Protein AF-A0A1D6KU73-F1 (afdb_monomer)

Nearest PDB structures (foldseek):
  8oon-assembly1_F-2  TM=8.918E-01  e=9.720E-17  Methanothermococcus thermolithotrophicus DSM 2095
  8oon-assembly1_D-2  TM=8.936E-01  e=5.415E-16  Methanothermococcus thermolithotrophicus DSM 2095
  8ooz-assembly1_F  TM=8.558E-01  e=1.161E-16  Methermicoccus shengliensis DSM 18856
  8oow-assembly1_H  TM=8.406E-01  e=8.635E-17  Methermicoccus shengliensis DSM 18856
  8v1y-assembly1_B  TM=9.037E-01  e=3.396E-15  Escherichia coli

pLDDT: mean 74.98, std 27.18, range [22.77, 98.44]

Secondary structure (DSSP, 8-state):
--PPP---------EE--------S-TT--PPPPPPPTT-------SSS-------------S-S-SSTTSPPP---EEE--EETTEESSEEETTEEEEEE-HHHHHHHHHHHHHHHHHHHHHS-STTHHHHS-TTTTS--BS-EEES-TTSSEEEE--TTS-TT---EEEE-S--TTS-HHHHHHHHHHHHHHHHHHTPPPPPP--S-GGGGTTTSPBP-SSHHHHHHHHHH-HHHHHHH-HHHHHHHHHHHHHHHHHHHH-TTHHHHHHTT-

InterPro domains:
  IPR008146 Glutamine synthetase, catalytic domain [PF00120] (66-265)
  IPR008146 Glutamine synthetase, catalytic domain [PS51987] (1-274)
  IPR008146 Glutamine synthetase, catalytic domain [SM01230] (4-192)
  IPR014746 Glutamine synthetase/guanido kinase, catalytic domain [SSF55931] (66-263)

Solvent-accessible surface area (backbone atoms only — not comparable to full-atom values): 15271 Å² total; per-residue (Å²): 142,82,87,81,89,76,84,83,76,85,75,54,74,41,40,25,33,72,91,89,87,88,88,81,95,62,97,86,72,82,67,81,86,76,83,76,65,94,79,77,78,76,75,76,80,63,99,63,62,48,48,51,62,75,53,82,87,80,64,69,40,73,35,35,26,49,79,45,99,90,52,86,43,36,50,22,54,45,76,49,27,37,22,39,88,93,36,66,47,16,32,33,48,101,90,43,60,62,95,8,17,13,71,62,28,38,11,22,50,19,12,33,62,73,39,42,44,30,40,27,48,35,15,32,53,42,65,60,36,27,77,26,38,33,73,96,58,62,20,21,27,40,71,52,35,10,67,70,20,63,45,27,18,31,20,39,38,63,53,93,92,53,60,92,70,36,24,58,33,35,32,38,32,58,20,31,45,84,22,52,67,68,58,26,49,50,45,47,52,44,26,16,51,48,6,53,75,69,61,36,75,57,77,85,67,44,73,65,65,58,70,85,40,52,93,78,43,51,69,40,53,70,38,46,66,52,8,39,53,39,36,73,68,33,63,63,57,29,65,68,74,30,50,72,59,49,54,50,50,47,52,51,45,54,50,49,54,55,47,42,72,75,33,68,71,54,55,55,60,54,42,79,70,73

Structure (mmCIF, N/CA/C/O backbone):
data_AF-A0A1D6KU73-F1
#
_entry.id   AF-A0A1D6KU73-F1
#
loop_
_atom_site.group_PDB
_atom_site.id
_atom_site.type_symbol
_atom_site.label_atom_id
_atom_site.label_alt_id
_atom_site.label_comp_id
_atom_site.label_asym_id
_atom_site.label_entity_id
_atom_site.label_seq_id
_atom_site.pdbx_PDB_ins_code
_atom_site.Cartn_x
_atom_site.Cartn_y
_atom_site.Cartn_z
_atom_site.occupancy
_atom_site.B_iso_or_equiv
_atom_site.auth_seq_id
_atom_site.auth_comp_id
_atom_site.auth_asym_id
_atom_site.auth_atom_id
_atom_site.pdbx_PDB_model_num
ATOM 1 N N . MET A 1 1 ? 2.471 -28.543 -55.053 1.00 37.03 1 MET A N 1
ATOM 2 C CA . MET A 1 1 ? 1.979 -27.177 -54.779 1.00 37.03 1 MET A CA 1
ATOM 3 C C . MET A 1 1 ? 0.652 -27.288 -54.052 1.00 37.03 1 MET A C 1
ATOM 5 O O . MET A 1 1 ? -0.292 -27.753 -54.667 1.00 37.03 1 MET A O 1
ATOM 9 N N . ALA A 1 2 ? 0.625 -26.952 -52.762 1.00 25.69 2 ALA A N 1
ATOM 10 C CA . ALA A 1 2 ? -0.540 -26.492 -51.995 1.00 25.69 2 ALA A CA 1
ATOM 11 C C . ALA A 1 2 ? -0.092 -26.372 -50.528 1.00 25.69 2 ALA A C 1
ATOM 13 O O . ALA A 1 2 ? -0.098 -27.348 -49.785 1.00 25.69 2 ALA A O 1
ATOM 14 N N . HIS A 1 3 ? 0.373 -25.184 -50.138 1.00 24.23 3 HIS A N 1
ATOM 15 C CA . HIS A 1 3 ? 0.489 -24.802 -48.733 1.00 24.23 3 HIS A CA 1
ATOM 16 C C . HIS A 1 3 ? -0.886 -24.292 -48.290 1.00 24.23 3 HIS A C 1
ATOM 18 O O . HIS A 1 3 ? -1.352 -23.285 -48.817 1.00 24.23 3 HIS A O 1
ATOM 24 N N . SER A 1 4 ? -1.531 -24.969 -47.339 1.00 25.11 4 SER A N 1
ATOM 25 C CA . SER A 1 4 ? -2.659 -24.404 -46.595 1.00 25.11 4 SER A CA 1
ATOM 26 C C . SER A 1 4 ? -2.133 -23.772 -45.310 1.00 25.11 4 SER A C 1
ATOM 28 O O . SER A 1 4 ? -1.565 -24.452 -44.453 1.00 25.11 4 SER A O 1
ATOM 30 N N . SER A 1 5 ? -2.312 -22.463 -45.200 1.00 27.27 5 SER A N 1
ATOM 31 C CA . SER A 1 5 ? -2.121 -21.670 -43.994 1.00 27.27 5 SER A CA 1
ATOM 32 C C . SER A 1 5 ? -3.106 -22.098 -42.902 1.00 27.27 5 SER A C 1
ATOM 34 O O . SER A 1 5 ? -4.300 -22.239 -43.153 1.00 27.27 5 SER A O 1
ATOM 36 N N . CYS A 1 6 ? -2.617 -22.260 -41.672 1.00 22.77 6 CYS A N 1
ATOM 37 C CA . CYS A 1 6 ? -3.464 -22.289 -40.485 1.00 22.77 6 CYS A CA 1
ATOM 38 C C . CYS A 1 6 ? -2.920 -21.273 -39.478 1.00 22.77 6 CYS A C 1
ATOM 40 O O . CYS A 1 6 ? -1.752 -21.302 -39.092 1.00 22.77 6 CYS A O 1
ATOM 42 N N . SER A 1 7 ? -3.782 -20.321 -39.143 1.00 23.36 7 SER A N 1
ATOM 43 C CA . SER A 1 7 ? -3.569 -19.182 -38.262 1.00 23.36 7 SER A CA 1
ATOM 44 C C . SER A 1 7 ? -3.197 -19.611 -36.842 1.00 23.36 7 SER A C 1
ATOM 46 O O . SER A 1 7 ? -3.983 -20.285 -36.177 1.00 23.36 7 SER A O 1
ATOM 48 N N . GLN A 1 8 ? -2.050 -19.152 -36.338 1.00 25.34 8 GLN A N 1
ATOM 49 C CA . GLN A 1 8 ? -1.760 -19.194 -34.907 1.00 25.34 8 GLN A CA 1
ATOM 50 C C . GLN A 1 8 ? -2.598 -18.126 -34.199 1.00 25.34 8 GLN A C 1
ATOM 52 O O . GLN A 1 8 ? -2.365 -16.924 -34.321 1.00 25.34 8 GLN A O 1
ATOM 57 N N . THR A 1 9 ? -3.617 -18.572 -33.474 1.00 23.44 9 THR A N 1
ATOM 58 C CA . THR A 1 9 ? -4.392 -17.726 -32.572 1.00 23.44 9 THR A CA 1
ATOM 59 C C . THR A 1 9 ? -3.543 -17.380 -31.355 1.00 23.44 9 THR A C 1
ATOM 61 O O . THR A 1 9 ? -3.246 -18.244 -30.536 1.00 23.44 9 THR A O 1
ATOM 64 N N . ASN A 1 10 ? -3.197 -16.102 -31.230 1.00 26.50 10 ASN A N 1
ATOM 65 C CA . ASN A 1 10 ? -2.493 -15.516 -30.095 1.00 26.50 10 ASN A CA 1
ATOM 66 C C . ASN A 1 10 ? -3.279 -15.780 -28.788 1.00 26.50 10 ASN A C 1
ATOM 68 O O . ASN A 1 10 ? -4.397 -15.274 -28.615 1.00 26.50 10 ASN A O 1
ATOM 72 N N . THR A 1 11 ? -2.765 -16.630 -27.900 1.00 25.66 11 THR A N 1
ATOM 73 C CA . THR A 1 11 ? -3.294 -16.851 -26.544 1.00 25.66 11 THR A CA 1
ATOM 74 C C . THR A 1 11 ? -2.505 -15.965 -25.591 1.00 25.66 11 THR A C 1
ATOM 76 O O . THR A 1 11 ? -1.304 -16.158 -25.439 1.00 25.66 11 THR A O 1
ATOM 79 N N . GLY A 1 12 ? -3.163 -14.955 -25.020 1.00 26.44 12 GLY A N 1
ATOM 80 C CA . GLY A 1 12 ? -2.515 -13.982 -24.147 1.00 26.44 12 GLY A CA 1
ATOM 81 C C . GLY A 1 12 ? -1.988 -14.606 -22.850 1.00 26.44 12 GLY A C 1
ATOM 82 O O . GLY A 1 12 ? -2.475 -15.638 -22.379 1.00 26.44 12 GLY A O 1
ATOM 83 N N . SER A 1 13 ? -0.913 -13.996 -22.360 1.00 33.09 13 SER A N 1
ATOM 84 C CA . SER A 1 13 ? 0.083 -14.577 -21.461 1.00 33.09 13 SER A CA 1
ATOM 85 C C . SER A 1 13 ? -0.011 -13.985 -20.052 1.00 33.09 13 SER A C 1
ATOM 87 O O . SER A 1 13 ? -0.284 -12.803 -19.882 1.00 33.09 13 SER A O 1
ATOM 89 N N . MET A 1 14 ? 0.163 -14.846 -19.051 1.00 26.11 14 MET A N 1
ATOM 90 C CA . MET A 1 14 ? -0.151 -14.625 -17.639 1.00 26.11 14 MET A CA 1
ATOM 91 C C . MET A 1 14 ? 1.064 -14.141 -16.841 1.00 26.11 14 MET A C 1
ATOM 93 O O . MET A 1 14 ? 2.110 -14.788 -16.919 1.00 26.11 14 MET A O 1
ATOM 97 N N . ALA A 1 15 ? 0.925 -13.108 -15.996 1.00 27.45 15 ALA A N 1
ATOM 98 C CA . ALA A 1 15 ? 1.972 -12.755 -15.024 1.00 27.45 15 ALA A CA 1
ATOM 99 C C . ALA A 1 15 ? 1.749 -13.372 -13.615 1.00 27.45 15 ALA A C 1
ATOM 101 O O . ALA A 1 15 ? 0.694 -13.923 -13.307 1.00 27.45 15 ALA A O 1
ATOM 102 N N . MET A 1 16 ? 2.786 -13.324 -12.783 1.00 31.52 16 MET A N 1
ATOM 103 C CA . MET A 1 16 ? 3.079 -14.058 -11.542 1.00 31.52 16 MET A CA 1
ATOM 104 C C . MET A 1 16 ? 3.901 -13.146 -10.589 1.00 31.52 16 MET A C 1
ATOM 106 O O . MET A 1 16 ? 4.217 -12.028 -10.966 1.00 31.52 16 MET A O 1
ATOM 110 N N . VAL A 1 17 ? 4.272 -13.557 -9.365 1.00 31.42 17 VAL A N 1
ATOM 111 C CA . VAL A 1 17 ? 5.065 -12.759 -8.373 1.00 31.42 17 VAL A CA 1
ATOM 112 C C . VAL A 1 17 ? 6.190 -13.639 -7.762 1.00 31.42 17 VAL A C 1
ATOM 114 O O . VAL A 1 17 ? 5.911 -14.810 -7.514 1.00 31.42 17 VAL A O 1
ATOM 117 N N . LYS A 1 18 ? 7.440 -13.144 -7.534 1.00 31.03 18 LYS A N 1
ATOM 118 C CA . LYS A 1 18 ? 8.593 -13.867 -6.873 1.00 31.03 18 LYS A CA 1
ATOM 119 C C . LYS A 1 18 ? 9.632 -12.947 -6.117 1.00 31.03 18 LYS A C 1
ATOM 121 O O . LYS A 1 18 ? 9.576 -11.729 -6.211 1.00 31.03 18 LYS A O 1
ATOM 126 N N . HIS A 1 19 ? 10.585 -13.516 -5.344 1.00 37.81 19 HIS A N 1
ATOM 127 C CA . HIS A 1 19 ? 11.378 -12.933 -4.202 1.00 37.81 19 HIS A CA 1
ATOM 128 C C . HIS A 1 19 ? 12.741 -12.214 -4.435 1.00 37.81 19 HIS A C 1
ATOM 130 O O . HIS A 1 19 ? 13.416 -12.507 -5.418 1.00 37.81 19 HIS A O 1
ATOM 136 N N . THR A 1 20 ? 13.226 -11.421 -3.434 1.00 26.44 20 THR A N 1
ATOM 137 C CA . THR A 1 20 ? 14.667 -11.207 -3.042 1.00 26.44 20 THR A CA 1
ATOM 138 C C . THR A 1 20 ? 14.850 -10.713 -1.562 1.00 26.44 20 THR A C 1
ATOM 140 O O . THR A 1 20 ? 13.911 -10.157 -1.006 1.00 26.44 20 THR A O 1
ATOM 143 N N . TRP A 1 21 ? 16.018 -10.948 -0.919 1.00 26.62 21 TRP A N 1
ATOM 144 C CA . TRP A 1 21 ? 16.342 -10.894 0.546 1.00 26.62 21 TRP A CA 1
ATOM 145 C C . TRP A 1 21 ? 16.801 -9.538 1.163 1.00 26.62 21 TRP A C 1
ATOM 147 O O . TRP A 1 21 ? 17.407 -8.741 0.450 1.00 26.62 21 TRP A O 1
ATOM 157 N N . LEU A 1 22 ? 16.686 -9.358 2.508 1.00 23.12 22 LEU A N 1
ATOM 158 C CA . LEU A 1 22 ? 17.550 -8.470 3.338 1.00 23.12 22 LEU A CA 1
ATOM 159 C C . LEU A 1 22 ? 17.605 -8.824 4.859 1.00 23.12 22 LEU A C 1
ATOM 161 O O . LEU A 1 22 ? 16.688 -9.435 5.397 1.00 23.12 22 LEU A O 1
ATOM 165 N N . HIS A 1 23 ? 18.713 -8.456 5.525 1.00 23.16 23 HIS A N 1
ATOM 166 C CA . HIS A 1 23 ? 19.116 -8.746 6.923 1.00 23.16 23 HIS A CA 1
ATOM 167 C C . HIS A 1 23 ? 18.537 -7.725 7.940 1.00 23.16 23 HIS A C 1
ATOM 169 O O . HIS A 1 23 ? 18.545 -6.529 7.650 1.00 23.16 23 HIS A O 1
ATOM 175 N N . LEU A 1 24 ? 18.102 -8.168 9.134 1.00 25.98 24 LEU A N 1
ATOM 176 C CA . LEU A 1 24 ? 17.594 -7.314 10.233 1.00 25.98 24 LEU A CA 1
ATOM 177 C C . LEU A 1 24 ? 18.684 -7.010 11.290 1.00 25.98 24 LEU A C 1
ATOM 179 O O . LEU A 1 24 ? 19.456 -7.913 11.622 1.00 25.98 24 LEU A O 1
ATOM 183 N N . PRO A 1 25 ? 18.744 -5.793 11.872 1.00 26.25 25 PRO A N 1
ATOM 184 C CA . PRO A 1 25 ? 19.703 -5.433 12.913 1.00 26.25 25 PRO A CA 1
ATOM 185 C C . PRO A 1 25 ? 19.075 -5.542 14.315 1.00 26.25 25 PRO A C 1
ATOM 187 O O . PRO A 1 25 ? 18.690 -4.540 14.898 1.00 26.25 25 PRO A O 1
ATOM 190 N N . SER A 1 26 ? 18.953 -6.749 14.872 1.00 28.08 26 SER A N 1
ATOM 191 C CA . SER A 1 26 ? 18.705 -6.953 16.313 1.00 28.08 26 SER A CA 1
ATOM 192 C C . SER A 1 26 ? 18.833 -8.436 16.670 1.00 28.08 26 SER A C 1
ATOM 194 O O . SER A 1 26 ? 18.207 -9.292 16.051 1.00 28.08 26 SER A O 1
ATOM 196 N N . LEU A 1 27 ? 19.656 -8.755 17.673 1.00 27.27 27 LEU A N 1
ATOM 197 C CA . LEU A 1 27 ? 19.912 -10.126 18.141 1.00 27.27 27 LEU A CA 1
ATOM 198 C C . LEU A 1 27 ? 18.814 -10.679 19.077 1.00 27.27 27 LEU A C 1
ATOM 200 O O . LEU A 1 27 ? 18.915 -11.836 19.484 1.00 27.27 27 LEU A O 1
ATOM 204 N N . ALA A 1 28 ? 17.771 -9.900 19.400 1.00 30.48 28 ALA A N 1
ATOM 205 C CA . ALA A 1 28 ? 16.745 -10.278 20.383 1.00 30.48 28 ALA A CA 1
ATOM 206 C C . ALA A 1 28 ? 15.406 -10.765 19.787 1.00 30.48 28 ALA A C 1
ATOM 208 O O . ALA A 1 28 ? 14.586 -11.309 20.519 1.00 30.48 28 ALA A O 1
ATOM 209 N N . GLN A 1 29 ? 15.185 -10.632 18.477 1.00 35.97 29 GLN A N 1
ATOM 210 C CA . GLN A 1 29 ? 13.908 -10.953 17.825 1.00 35.97 29 GLN A CA 1
ATOM 211 C C . GLN A 1 29 ? 14.105 -12.063 16.787 1.00 35.97 29 GLN A C 1
ATOM 213 O O . GLN A 1 29 ? 14.563 -11.825 15.670 1.00 35.97 29 GLN A O 1
ATOM 218 N N . ARG A 1 30 ? 13.782 -13.309 17.149 1.00 29.50 30 ARG A N 1
ATOM 219 C CA . ARG A 1 30 ? 13.665 -14.412 16.181 1.00 29.50 30 ARG A CA 1
ATOM 220 C C . ARG A 1 30 ? 12.185 -14.755 15.996 1.00 29.50 30 ARG A C 1
ATOM 222 O O . ARG A 1 30 ? 11.616 -15.343 16.913 1.00 29.50 30 ARG A O 1
ATOM 229 N N . PRO A 1 31 ? 11.559 -14.444 14.848 1.00 34.81 31 PRO A N 1
ATOM 230 C CA . PRO A 1 31 ? 10.189 -14.860 14.588 1.00 34.81 31 PRO A CA 1
ATOM 231 C C . PRO A 1 31 ? 10.122 -16.343 14.200 1.00 34.81 31 PRO A C 1
ATOM 233 O O . PRO A 1 31 ? 11.037 -16.901 13.585 1.00 34.81 31 PRO A O 1
ATOM 236 N N . ASN A 1 32 ? 8.998 -16.979 14.530 1.00 25.77 32 ASN A N 1
ATOM 237 C CA . ASN A 1 32 ? 8.620 -18.275 13.979 1.00 25.77 32 ASN A CA 1
ATOM 238 C C . ASN A 1 32 ? 8.253 -18.097 12.495 1.00 25.77 32 ASN A C 1
ATOM 240 O O . ASN A 1 32 ? 7.320 -17.368 12.164 1.00 25.77 32 ASN A O 1
ATOM 244 N N . LEU A 1 33 ? 8.979 -18.764 11.594 1.00 29.86 33 LEU A N 1
ATOM 245 C CA . LEU A 1 33 ? 8.647 -18.798 10.168 1.00 29.86 33 LEU A CA 1
ATOM 246 C C . LEU A 1 33 ? 7.378 -19.632 9.943 1.00 29.86 33 LEU A C 1
ATOM 248 O O . LEU A 1 33 ? 7.384 -20.841 10.176 1.00 29.86 33 LEU A O 1
ATOM 252 N N . VAL A 1 34 ? 6.310 -19.011 9.439 1.00 29.44 34 VAL A N 1
ATOM 253 C CA . VAL A 1 34 ? 5.106 -19.722 8.984 1.00 29.44 34 VAL A CA 1
ATOM 254 C C . VAL A 1 34 ? 5.111 -19.800 7.459 1.00 29.44 34 VAL A C 1
ATOM 256 O O . VAL A 1 34 ? 5.066 -18.788 6.763 1.00 29.44 34 VAL A O 1
ATOM 259 N N . TRP A 1 35 ? 5.151 -21.026 6.939 1.00 24.86 35 TRP A N 1
ATOM 260 C CA . TRP A 1 35 ? 5.085 -21.324 5.510 1.00 24.86 35 TRP A CA 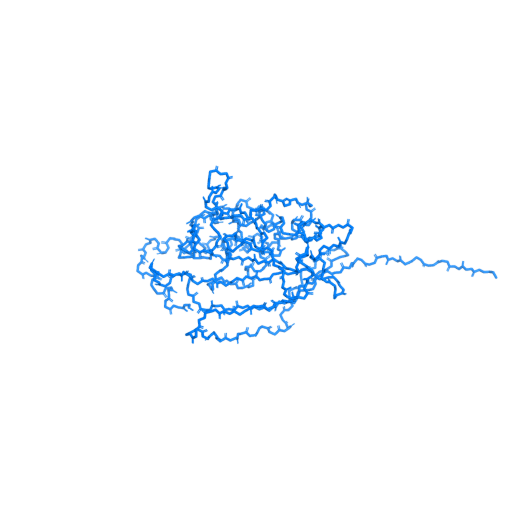1
ATOM 261 C C . TRP A 1 35 ? 3.633 -21.583 5.102 1.00 24.86 35 TRP A C 1
ATOM 263 O O . TRP A 1 35 ? 3.014 -22.526 5.594 1.00 24.86 35 TRP A O 1
ATOM 273 N N . LEU A 1 36 ? 3.091 -20.800 4.168 1.00 28.30 36 LEU A N 1
ATOM 274 C CA . LEU A 1 36 ? 1.859 -21.176 3.474 1.00 28.30 36 LEU A CA 1
ATOM 275 C C . LEU A 1 36 ? 2.232 -21.986 2.228 1.00 28.30 36 LEU A C 1
ATOM 277 O O . LEU A 1 36 ? 2.957 -21.521 1.353 1.00 28.30 36 LEU A O 1
ATOM 281 N N . SER A 1 37 ? 1.773 -23.236 2.197 1.00 23.92 37 SER A N 1
ATOM 282 C CA . SER A 1 37 ? 2.035 -24.199 1.126 1.00 23.92 37 SER A CA 1
ATOM 283 C C . SER A 1 37 ? 1.563 -23.689 -0.255 1.00 23.92 37 SER A C 1
ATOM 285 O O . SER A 1 37 ? 0.528 -23.018 -0.331 1.00 23.92 37 SER A O 1
ATOM 287 N N . PRO A 1 38 ? 2.220 -24.105 -1.363 1.00 30.05 38 PRO A N 1
ATOM 288 C CA . PRO A 1 38 ? 1.789 -23.887 -2.757 1.00 30.05 38 PRO A CA 1
ATOM 289 C C . PRO A 1 38 ? 0.349 -24.323 -3.100 1.00 30.05 38 PRO A C 1
ATOM 291 O O . PRO A 1 38 ? -0.118 -24.123 -4.220 1.00 30.05 38 PRO A O 1
ATOM 294 N N . SER A 1 39 ? -0.360 -24.971 -2.177 1.00 24.25 39 SER A N 1
ATOM 295 C CA . SER A 1 39 ? -1.705 -25.511 -2.382 1.00 24.25 39 SER A CA 1
ATOM 296 C C . SER A 1 39 ? -2.839 -24.482 -2.288 1.00 24.25 39 SER A C 1
ATOM 298 O O . SER A 1 39 ? -3.955 -24.797 -2.700 1.00 24.25 39 SER A O 1
ATOM 300 N N . SER A 1 40 ? -2.597 -23.264 -1.796 1.00 27.61 40 SER A N 1
ATOM 301 C CA . SER A 1 40 ? -3.637 -22.229 -1.660 1.00 27.61 40 SER A CA 1
ATOM 302 C C . SER A 1 40 ? -3.822 -21.446 -2.966 1.00 27.61 40 SER A C 1
ATOM 304 O O . SER A 1 40 ? -3.353 -20.321 -3.113 1.00 27.61 40 SER A O 1
ATOM 306 N N . ARG A 1 41 ? -4.486 -22.062 -3.951 1.00 27.80 41 ARG A N 1
ATOM 307 C CA . ARG A 1 41 ? -4.795 -21.436 -5.248 1.00 27.80 41 ARG A CA 1
ATOM 308 C C . ARG A 1 41 ? -5.921 -20.410 -5.088 1.00 27.80 41 ARG A C 1
ATOM 310 O O . ARG A 1 41 ? -7.066 -20.794 -4.878 1.00 27.80 41 ARG A O 1
ATOM 317 N N . ALA A 1 42 ? -5.626 -19.127 -5.271 1.00 29.61 42 ALA A N 1
ATOM 318 C CA . ALA A 1 42 ? -6.637 -18.125 -5.601 1.00 29.61 42 ALA A CA 1
ATOM 319 C C . ALA A 1 42 ? -6.551 -17.839 -7.106 1.00 29.61 42 ALA A C 1
ATOM 321 O O . ALA A 1 42 ? -5.626 -17.175 -7.567 1.00 29.61 42 ALA A O 1
ATOM 322 N N . ALA A 1 43 ? -7.487 -18.385 -7.883 1.00 25.52 43 ALA A N 1
ATOM 323 C CA . ALA A 1 43 ? -7.635 -18.077 -9.301 1.00 25.52 43 ALA A CA 1
ATOM 324 C C . ALA A 1 43 ? -8.819 -17.116 -9.468 1.00 25.52 43 ALA A C 1
ATOM 326 O O . ALA A 1 43 ? -9.972 -17.535 -9.400 1.00 25.52 43 ALA A O 1
ATOM 327 N N . LEU A 1 44 ? -8.547 -15.828 -9.684 1.00 26.50 44 LEU A N 1
ATOM 328 C CA . LEU A 1 44 ? -9.544 -14.903 -10.225 1.00 26.50 44 LEU A CA 1
ATOM 329 C C . LEU A 1 44 ? -9.510 -15.048 -11.750 1.00 26.50 44 LEU A C 1
ATOM 331 O O . LEU A 1 44 ? -8.635 -14.510 -12.423 1.00 26.50 44 LEU A O 1
ATOM 335 N 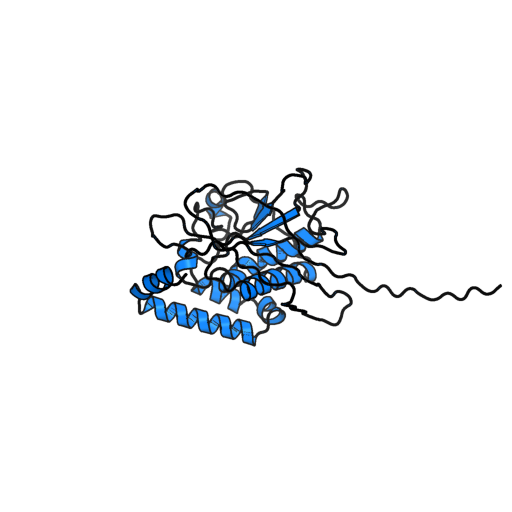N . VAL A 1 45 ? -10.426 -15.853 -12.288 1.00 23.98 45 VAL A N 1
ATOM 336 C CA . VAL A 1 45 ? -10.579 -16.066 -13.733 1.00 23.98 45 VAL A CA 1
ATOM 337 C C . VAL A 1 45 ? -11.579 -15.039 -14.269 1.00 23.98 45 VAL A C 1
ATOM 339 O O . VAL A 1 45 ? -12.747 -15.067 -13.892 1.00 23.98 45 VAL A O 1
ATOM 342 N N . GLN A 1 46 ? -11.144 -14.152 -15.169 1.00 27.41 46 GLN A N 1
ATOM 343 C CA . GLN A 1 46 ? -12.038 -13.364 -16.028 1.00 27.41 46 GLN A CA 1
ATOM 344 C C . GLN A 1 46 ? -11.779 -13.655 -17.522 1.00 27.41 46 GLN A C 1
ATOM 346 O O . GLN A 1 46 ? -10.686 -14.102 -17.875 1.00 27.41 46 GLN A O 1
ATOM 351 N N . PRO A 1 47 ? -12.772 -13.441 -18.415 1.00 25.83 47 PRO A N 1
ATOM 352 C CA . PRO A 1 47 ? -12.863 -14.113 -19.720 1.00 25.83 47 PRO A CA 1
ATOM 353 C C . PRO A 1 47 ? -11.973 -13.560 -20.847 1.00 25.83 47 PRO A C 1
ATOM 355 O O . PRO A 1 47 ? -12.193 -13.882 -22.013 1.00 25.83 47 PRO A O 1
ATOM 358 N N . THR A 1 48 ? -10.963 -12.742 -20.558 1.00 30.23 48 THR A N 1
ATOM 359 C CA . THR A 1 48 ? -10.088 -12.146 -21.579 1.00 30.23 48 THR A CA 1
ATOM 360 C C . THR A 1 48 ? -8.649 -12.585 -21.357 1.00 30.23 48 THR A C 1
ATOM 362 O O . THR A 1 48 ? -7.978 -12.013 -20.513 1.00 30.23 48 THR A O 1
ATOM 365 N N . LYS A 1 49 ? -8.219 -13.625 -22.091 1.00 27.41 49 LYS A N 1
ATOM 366 C CA . LYS A 1 49 ? -6.842 -14.077 -22.422 1.00 27.41 49 LYS A CA 1
ATOM 367 C C . LYS A 1 49 ? -5.651 -13.559 -21.577 1.00 27.41 49 LYS A C 1
ATOM 369 O O . LYS A 1 49 ? -4.604 -13.266 -22.131 1.00 27.41 49 LYS A O 1
ATOM 374 N N . GLN A 1 50 ? -5.777 -13.478 -20.262 1.00 29.77 50 GLN A N 1
ATOM 375 C CA . GLN A 1 50 ? -4.698 -13.130 -19.345 1.00 29.77 50 GLN A CA 1
ATOM 376 C C . GLN A 1 50 ? -5.158 -13.473 -17.934 1.00 29.77 50 GLN A C 1
ATOM 378 O O . GLN A 1 50 ? -5.653 -12.642 -17.179 1.00 29.77 50 GLN A O 1
ATOM 383 N N . ALA A 1 51 ? -5.076 -14.757 -17.597 1.00 28.38 51 ALA A N 1
ATOM 384 C CA . ALA A 1 51 ? -5.102 -15.131 -16.193 1.00 28.38 51 ALA A CA 1
ATOM 385 C C . ALA A 1 51 ? -3.772 -14.675 -15.555 1.00 28.38 51 ALA A C 1
ATOM 387 O O . ALA A 1 51 ? -2.817 -14.380 -16.252 1.00 28.38 51 ALA A O 1
ATOM 388 N N . PHE A 1 52 ? -3.670 -14.581 -14.239 1.00 34.44 52 PHE A N 1
ATOM 389 C CA . PHE A 1 52 ? -2.391 -14.363 -13.559 1.00 34.44 52 PHE A CA 1
ATOM 390 C C . PHE A 1 52 ? -2.303 -15.431 -12.460 1.00 34.44 52 PHE A C 1
ATOM 392 O O . PHE A 1 52 ? -3.279 -15.630 -11.736 1.00 34.44 52 PHE A O 1
ATOM 399 N N . ILE A 1 53 ? -1.212 -16.203 -12.397 1.00 30.23 53 ILE A N 1
ATOM 400 C CA . ILE A 1 53 ? -1.001 -17.243 -11.367 1.00 30.23 53 ILE A CA 1
ATOM 401 C C . ILE A 1 53 ? 0.042 -16.719 -10.389 1.00 30.23 53 ILE A C 1
ATOM 403 O O . ILE A 1 53 ? 1.185 -16.483 -10.751 1.00 30.23 53 ILE A O 1
ATOM 407 N N . TRP A 1 54 ? -0.344 -16.541 -9.132 1.00 37.84 54 TRP A N 1
ATOM 408 C CA . TRP A 1 54 ? 0.489 -15.881 -8.131 1.00 37.84 54 TRP A CA 1
ATOM 409 C C . TRP A 1 54 ? 1.170 -16.897 -7.209 1.00 37.84 54 TRP A C 1
ATOM 411 O O . TRP A 1 54 ? 0.523 -17.822 -6.722 1.00 37.84 54 TRP A O 1
ATOM 421 N N . TYR A 1 55 ? 2.460 -16.694 -6.932 1.00 31.45 55 TYR A N 1
ATOM 422 C CA . TYR A 1 55 ? 3.186 -17.353 -5.846 1.00 31.45 55 TYR A CA 1
ATOM 423 C C . TYR A 1 55 ? 3.673 -16.266 -4.876 1.00 31.45 55 TYR A C 1
ATOM 425 O O . TYR A 1 55 ? 4.132 -15.212 -5.302 1.00 31.45 55 TYR A O 1
ATOM 433 N N . LEU A 1 56 ? 3.503 -16.486 -3.572 1.00 35.00 56 LEU A N 1
ATOM 434 C CA . LEU A 1 56 ? 3.730 -15.494 -2.514 1.00 35.00 56 LEU A CA 1
ATOM 435 C C . LEU A 1 56 ? 4.499 -16.161 -1.364 1.00 35.00 56 LEU A C 1
ATOM 437 O O . LEU A 1 56 ? 4.109 -17.246 -0.934 1.00 35.00 56 LEU A O 1
ATOM 441 N N . ILE A 1 57 ? 5.549 -15.521 -0.839 1.00 34.00 57 ILE A N 1
ATOM 442 C CA . ILE A 1 57 ? 6.166 -15.883 0.455 1.00 34.00 57 ILE A CA 1
ATOM 443 C C . ILE A 1 57 ? 6.199 -14.633 1.339 1.00 34.00 57 ILE A C 1
ATOM 445 O O . ILE A 1 57 ? 6.503 -13.533 0.876 1.00 34.00 57 ILE A O 1
ATOM 449 N N . PHE A 1 58 ? 5.842 -14.834 2.604 1.00 32.72 58 PHE A N 1
ATOM 450 C CA . PHE A 1 58 ? 5.631 -13.818 3.628 1.00 32.72 58 PHE A CA 1
ATOM 451 C C . PHE A 1 58 ? 6.873 -13.651 4.506 1.00 32.72 58 PHE A C 1
ATOM 453 O O . PHE A 1 58 ? 7.537 -14.637 4.824 1.00 32.72 58 PHE A O 1
ATOM 460 N N . PHE A 1 59 ? 7.123 -12.429 4.972 1.00 29.55 59 PHE A N 1
ATOM 461 C CA . PHE A 1 59 ? 7.903 -12.195 6.185 1.00 29.55 59 PHE A CA 1
ATOM 462 C C . PHE A 1 59 ? 6.938 -11.722 7.266 1.00 29.55 59 PHE A C 1
ATOM 464 O O . PHE A 1 59 ? 6.330 -10.668 7.131 1.00 29.55 59 PHE A O 1
ATOM 471 N N . PHE A 1 60 ? 6.766 -12.534 8.306 1.00 30.25 60 PHE A N 1
ATOM 472 C CA . PHE A 1 60 ? 6.036 -12.148 9.506 1.00 30.25 60 PHE A CA 1
ATOM 473 C C . PHE A 1 60 ? 7.026 -11.562 10.509 1.00 30.25 60 PHE A C 1
ATOM 475 O O . PHE A 1 60 ? 7.924 -12.269 10.969 1.00 30.25 60 PHE A O 1
ATOM 482 N N . CYS A 1 61 ? 6.831 -10.298 10.874 1.00 29.30 61 CYS A N 1
ATOM 483 C CA . CYS A 1 61 ? 7.179 -9.842 12.211 1.00 29.30 61 CYS A CA 1
ATOM 484 C C . CYS A 1 61 ? 5.880 -9.917 13.021 1.00 29.30 61 CYS A C 1
ATOM 486 O O . CYS A 1 61 ? 4.961 -9.131 12.790 1.00 29.30 61 CYS A O 1
ATOM 488 N N . LEU A 1 62 ? 5.753 -10.952 13.854 1.00 31.55 62 LEU A N 1
ATOM 489 C CA . LEU A 1 62 ? 4.681 -11.052 14.844 1.00 31.55 62 LEU A CA 1
ATOM 490 C C . LEU A 1 62 ? 5.087 -10.144 15.992 1.00 31.55 62 LEU A C 1
ATOM 492 O O . LEU A 1 62 ? 5.809 -10.578 16.876 1.00 31.55 62 LEU A O 1
ATOM 496 N N . ASP A 1 63 ? 4.725 -8.878 15.877 1.00 41.59 63 ASP A N 1
ATOM 497 C CA . ASP A 1 63 ? 4.678 -7.956 16.996 1.00 41.59 63 ASP A CA 1
ATOM 498 C C . ASP A 1 63 ? 3.591 -6.934 16.663 1.00 41.59 63 ASP A C 1
ATOM 500 O O . ASP A 1 63 ? 3.355 -6.583 15.497 1.00 41.59 63 ASP A O 1
ATOM 504 N N . THR A 1 64 ? 2.898 -6.477 17.694 1.00 45.50 64 THR A N 1
ATOM 505 C CA . THR A 1 64 ? 1.833 -5.483 17.564 1.00 45.50 64 THR A CA 1
ATOM 506 C C . THR A 1 64 ? 2.349 -4.195 16.941 1.00 45.50 64 THR A C 1
ATOM 508 O O . THR A 1 64 ? 3.527 -3.845 17.038 1.00 45.50 64 THR A O 1
ATOM 511 N N . SER A 1 65 ? 1.450 -3.451 16.296 1.00 51.16 65 SER A N 1
ATOM 512 C CA . SER A 1 65 ? 1.820 -2.227 15.587 1.00 51.16 65 SER A CA 1
ATOM 513 C C . SER A 1 65 ? 2.545 -1.215 16.467 1.00 51.16 65 SER A C 1
ATOM 515 O O . SER A 1 65 ? 3.325 -0.445 15.917 1.00 51.16 65 SER A O 1
ATOM 517 N N . ARG A 1 66 ? 2.297 -1.222 17.786 1.00 52.00 66 ARG A N 1
ATOM 518 C CA . ARG A 1 66 ? 3.027 -0.463 18.807 1.00 52.00 66 ARG A CA 1
ATOM 519 C C . ARG A 1 66 ? 2.692 -0.999 20.219 1.00 52.00 66 ARG A C 1
ATOM 521 O O . ARG A 1 66 ? 1.602 -0.697 20.707 1.00 52.00 66 ARG A O 1
ATOM 528 N N . PRO A 1 67 ? 3.559 -1.813 20.854 1.00 48.50 67 PRO A N 1
ATOM 529 C CA . PRO A 1 67 ? 3.303 -2.363 22.190 1.00 48.50 67 PRO A CA 1
ATOM 530 C C . PRO A 1 67 ? 3.543 -1.343 23.316 1.00 48.50 67 PRO A C 1
ATOM 532 O O . PRO A 1 67 ? 2.769 -1.305 24.268 1.00 48.50 67 PRO A O 1
ATOM 535 N N . ASP A 1 68 ? 4.543 -0.468 23.160 1.00 53.31 68 ASP A N 1
ATOM 536 C CA . ASP A 1 68 ? 4.830 0.647 24.067 1.00 53.31 68 ASP A CA 1
ATOM 537 C C . ASP A 1 68 ? 4.716 1.987 23.328 1.00 53.31 68 ASP A C 1
ATOM 539 O O . ASP A 1 68 ? 5.232 2.159 22.220 1.00 53.31 68 ASP A O 1
ATOM 543 N N . LEU A 1 69 ? 4.065 2.978 23.948 1.00 52.09 69 LEU A N 1
ATOM 544 C CA . LEU A 1 69 ? 3.930 4.323 23.369 1.00 52.09 69 LEU A CA 1
ATOM 545 C C . LEU A 1 69 ? 5.292 5.005 23.141 1.00 52.09 69 LEU A C 1
ATOM 547 O O . LEU A 1 69 ? 5.376 5.882 22.285 1.00 52.09 69 LEU A O 1
ATOM 551 N N . ASP A 1 70 ? 6.350 4.560 23.820 1.00 45.25 70 ASP A N 1
ATOM 552 C CA . ASP A 1 70 ? 7.710 5.101 23.711 1.00 45.25 70 ASP A CA 1
ATOM 553 C C . ASP A 1 70 ? 8.649 4.281 22.799 1.00 45.25 70 ASP A C 1
ATOM 555 O O . ASP A 1 70 ? 9.790 4.693 22.594 1.00 45.25 70 ASP A O 1
ATOM 559 N N . ASP A 1 71 ? 8.191 3.162 22.219 1.00 55.53 71 ASP A N 1
ATOM 560 C CA . ASP A 1 71 ? 9.007 2.310 21.336 1.00 55.53 71 ASP A CA 1
ATOM 561 C C . ASP A 1 71 ? 8.608 2.435 19.853 1.00 55.53 71 ASP A C 1
ATOM 563 O O . ASP A 1 71 ? 7.510 2.881 19.491 1.00 55.53 71 ASP A O 1
ATOM 567 N N . PHE A 1 72 ? 9.527 2.043 18.971 1.00 55.50 72 PHE A N 1
ATOM 568 C CA . PHE A 1 72 ? 9.287 1.926 17.542 1.00 55.50 72 PHE A CA 1
ATOM 569 C C . PHE A 1 72 ? 8.300 0.783 17.282 1.00 55.50 72 PHE A C 1
ATOM 571 O O . PHE A 1 72 ? 8.524 -0.368 17.644 1.00 55.50 72 PHE A O 1
ATOM 578 N N . GLY A 1 73 ? 7.184 1.108 16.635 1.00 60.47 73 GLY A N 1
ATOM 579 C CA . GLY A 1 73 ? 6.146 0.137 16.315 1.00 60.47 73 GLY A CA 1
ATOM 580 C C . GLY A 1 73 ? 6.592 -0.964 15.343 1.00 60.47 73 GLY A C 1
ATOM 581 O O . GLY A 1 73 ? 7.421 -0.718 14.465 1.00 60.47 73 GLY A O 1
ATOM 582 N N . SER A 1 74 ? 6.004 -2.162 15.434 1.00 69.00 74 SER A N 1
ATOM 583 C CA . SER A 1 74 ? 6.316 -3.264 14.513 1.00 69.00 74 SER A CA 1
ATOM 584 C C . SER A 1 74 ? 5.533 -3.175 13.200 1.00 69.00 74 SER A C 1
ATOM 586 O O . SER A 1 74 ? 4.333 -2.880 13.162 1.00 69.00 74 SER A O 1
ATOM 588 N N . GLY A 1 75 ? 6.226 -3.431 12.091 1.00 73.12 75 GLY A N 1
ATOM 589 C CA . GLY A 1 75 ? 5.668 -3.486 10.744 1.00 73.12 75 GLY A CA 1
ATOM 590 C C . GLY A 1 75 ? 5.939 -4.835 10.082 1.00 73.12 75 GLY A C 1
ATOM 591 O O . GLY A 1 75 ? 6.934 -5.498 10.362 1.00 73.12 75 GLY A O 1
ATOM 592 N N . SER A 1 76 ? 5.066 -5.220 9.157 1.00 84.00 76 SER A N 1
ATOM 593 C CA . SER A 1 76 ? 5.199 -6.427 8.341 1.00 84.00 76 SER A CA 1
ATOM 594 C C . SER A 1 76 ? 5.317 -6.012 6.878 1.00 84.00 76 SER A C 1
ATOM 596 O O . SER A 1 76 ? 4.350 -6.059 6.119 1.00 84.00 76 SER A O 1
ATOM 598 N N . HIS A 1 77 ? 6.485 -5.485 6.499 1.00 88.31 77 HIS A N 1
ATOM 599 C CA . HIS A 1 77 ? 6.684 -4.940 5.157 1.00 88.31 77 HIS A CA 1
ATOM 600 C C . HIS A 1 77 ? 6.500 -6.018 4.087 1.00 88.31 77 HIS A C 1
ATOM 602 O O . HIS A 1 77 ? 7.032 -7.126 4.187 1.00 88.31 77 HIS A O 1
ATOM 608 N N . VAL A 1 78 ? 5.786 -5.669 3.020 1.00 89.06 78 VAL A N 1
ATOM 609 C CA . VAL A 1 78 ? 5.470 -6.605 1.940 1.00 89.06 78 VAL A CA 1
ATOM 610 C C . VAL A 1 78 ? 6.233 -6.218 0.687 1.00 89.06 78 VAL A C 1
ATOM 612 O O . VAL A 1 78 ? 5.999 -5.151 0.130 1.00 89.06 78 VAL A O 1
ATOM 615 N N . HIS A 1 79 ? 7.100 -7.110 0.209 1.00 90.38 79 HIS A N 1
ATOM 616 C CA . HIS A 1 79 ? 7.778 -6.965 -1.078 1.00 90.38 79 HIS A CA 1
ATOM 617 C C . HIS A 1 79 ? 6.998 -7.673 -2.189 1.00 90.38 79 HIS A C 1
ATOM 619 O O . HIS A 1 79 ? 6.719 -8.869 -2.090 1.00 90.38 79 HIS A O 1
ATOM 625 N N . LEU A 1 80 ? 6.691 -6.956 -3.270 1.00 90.38 80 LEU A N 1
ATOM 626 C CA . LEU A 1 80 ? 5.987 -7.475 -4.441 1.00 90.38 80 LEU A CA 1
ATOM 627 C C . LEU A 1 80 ? 6.762 -7.188 -5.728 1.00 90.38 80 LEU A C 1
ATOM 629 O O . LEU A 1 80 ? 7.315 -6.109 -5.929 1.00 90.38 80 LEU A O 1
ATOM 633 N N . SER A 1 81 ? 6.752 -8.156 -6.635 1.00 89.62 81 SER A N 1
ATOM 634 C CA . SER A 1 81 ? 7.293 -8.047 -7.991 1.00 89.62 81 SER A CA 1
ATOM 635 C C . SER A 1 81 ? 6.341 -8.722 -8.975 1.00 89.62 81 SER A C 1
ATOM 637 O O . SER A 1 81 ? 5.530 -9.548 -8.571 1.00 89.62 81 SER A O 1
ATOM 639 N N . LEU A 1 82 ? 6.433 -8.404 -10.263 1.00 89.19 82 LEU A N 1
ATOM 640 C CA . LEU A 1 82 ? 5.574 -8.970 -11.307 1.00 89.19 82 LEU A CA 1
ATOM 641 C C . LEU A 1 82 ? 6.411 -9.828 -12.251 1.00 89.19 82 LEU A C 1
ATOM 643 O O . LEU A 1 82 ? 7.523 -9.447 -12.586 1.00 89.19 82 LEU A O 1
ATOM 647 N N . TRP A 1 83 ? 5.895 -10.968 -12.695 1.00 89.25 83 TRP A N 1
ATOM 648 C CA . TRP A 1 83 ? 6.649 -12.000 -13.405 1.00 89.25 83 TRP A CA 1
ATOM 649 C C . TRP A 1 83 ? 5.841 -12.642 -14.518 1.00 89.25 83 TRP A C 1
ATOM 651 O O . TRP A 1 83 ? 4.897 -13.348 -14.235 1.00 89.25 83 TRP A O 1
ATOM 661 N N . GLU A 1 84 ? 6.215 -12.525 -15.774 1.00 85.25 84 GLU A N 1
ATOM 662 C CA . GLU A 1 84 ? 5.538 -13.212 -16.874 1.00 85.25 84 GLU A CA 1
ATOM 663 C C . GLU A 1 84 ? 6.471 -14.275 -17.450 1.00 85.25 84 GLU A C 1
ATOM 665 O O . GLU A 1 84 ? 7.625 -13.977 -17.736 1.00 85.25 84 GLU A O 1
ATOM 670 N N . ASN A 1 85 ? 6.007 -15.523 -17.597 1.00 87.38 85 ASN A N 1
ATOM 671 C CA . ASN A 1 85 ? 6.816 -16.625 -18.149 1.00 87.38 85 ASN A CA 1
ATOM 672 C C . ASN A 1 85 ? 8.219 -16.747 -17.508 1.00 87.38 85 ASN A C 1
ATOM 674 O O . ASN A 1 85 ? 9.228 -16.828 -18.205 1.00 87.38 85 ASN A O 1
ATOM 678 N N . ASP A 1 86 ? 8.274 -16.712 -16.170 1.00 83.69 86 ASP A N 1
ATOM 679 C CA . ASP A 1 86 ? 9.509 -16.728 -15.366 1.00 83.69 86 ASP A CA 1
ATOM 680 C C . ASP A 1 86 ? 10.474 -15.547 -15.596 1.00 83.69 86 ASP A C 1
ATOM 682 O O . ASP A 1 86 ? 11.617 -15.580 -15.141 1.00 83.69 86 ASP A O 1
ATOM 686 N N . GLN A 1 87 ? 10.008 -14.459 -16.207 1.00 85.69 87 GLN A N 1
ATOM 687 C CA . GLN A 1 87 ? 10.746 -13.203 -16.324 1.00 85.69 87 GLN A CA 1
ATOM 688 C C . GLN A 1 87 ? 10.114 -12.124 -15.459 1.00 85.69 87 GLN A C 1
ATOM 690 O O . GLN A 1 87 ? 8.911 -11.907 -15.533 1.00 85.69 87 GLN A O 1
ATOM 695 N N . ASN A 1 88 ? 10.914 -11.411 -14.668 1.00 87.75 88 ASN A N 1
ATOM 696 C CA . ASN A 1 88 ? 10.428 -10.277 -13.890 1.00 87.75 88 ASN A CA 1
ATOM 697 C C . ASN A 1 88 ? 10.042 -9.116 -14.826 1.00 87.75 88 ASN A C 1
ATOM 699 O O . ASN A 1 88 ? 10.911 -8.444 -15.376 1.00 87.75 88 ASN A O 1
ATOM 703 N N . VAL A 1 89 ? 8.740 -8.877 -14.985 1.00 90.56 89 VAL A N 1
ATOM 704 C CA . VAL A 1 89 ? 8.177 -7.798 -15.808 1.00 90.56 89 VAL A CA 1
ATOM 705 C C . VAL A 1 89 ? 7.985 -6.494 -15.039 1.00 90.56 89 VAL A C 1
ATOM 707 O O . VAL A 1 89 ? 7.543 -5.513 -15.629 1.00 90.56 89 VAL A O 1
ATOM 710 N N . PHE A 1 90 ? 8.305 -6.441 -13.744 1.00 90.00 90 PHE A N 1
ATOM 711 C CA . PHE A 1 90 ? 8.382 -5.177 -13.004 1.00 90.00 90 PHE A CA 1
ATOM 712 C C . PHE A 1 90 ? 9.637 -4.383 -13.390 1.00 90.00 90 PHE A C 1
ATOM 714 O O . PHE A 1 90 ? 9.587 -3.157 -13.488 1.00 90.00 90 PHE A O 1
ATOM 721 N N . MET A 1 91 ? 10.742 -5.087 -13.655 1.00 90.12 91 MET A N 1
ATOM 722 C CA . MET A 1 91 ? 12.025 -4.493 -14.033 1.00 90.12 91 MET A CA 1
ATOM 723 C C . MET A 1 91 ? 11.957 -3.768 -15.375 1.00 90.12 91 MET A C 1
ATOM 725 O O . MET A 1 91 ? 11.445 -4.305 -16.357 1.00 90.12 91 MET A O 1
ATOM 729 N N . GLY A 1 92 ? 12.526 -2.564 -15.419 1.00 86.62 92 GLY A N 1
ATOM 730 C CA . GLY A 1 92 ? 12.715 -1.815 -16.658 1.00 86.62 92 GLY A CA 1
ATOM 731 C C . GLY A 1 92 ? 13.667 -2.503 -17.637 1.00 86.62 92 GLY A C 1
ATOM 732 O O . GLY A 1 92 ? 14.374 -3.459 -17.313 1.00 86.62 92 GLY A O 1
ATOM 733 N N . SER A 1 93 ? 13.698 -1.983 -18.861 1.00 83.62 93 SER A N 1
ATOM 734 C CA . SER A 1 93 ? 14.625 -2.405 -19.914 1.00 83.62 93 SER A CA 1
ATOM 735 C C . SER A 1 93 ? 15.317 -1.194 -20.533 1.00 83.62 93 SER A C 1
ATOM 737 O O . SER A 1 93 ? 14.875 -0.064 -20.362 1.00 83.62 93 SER A O 1
ATOM 739 N N . SER A 1 94 ? 16.357 -1.408 -21.341 1.00 73.06 94 SER A N 1
ATOM 740 C CA . SER A 1 94 ? 17.064 -0.315 -22.030 1.00 73.06 94 SER A CA 1
ATOM 741 C C . SER A 1 94 ? 16.188 0.533 -22.967 1.00 73.06 94 SER A C 1
ATOM 743 O O . SER A 1 94 ? 16.604 1.618 -23.364 1.00 73.06 94 SER A O 1
ATOM 745 N N . LYS A 1 95 ? 14.993 0.054 -23.338 1.00 69.81 95 LYS A N 1
ATOM 746 C CA . LYS A 1 95 ? 14.046 0.758 -24.219 1.00 69.81 95 LYS A CA 1
ATOM 747 C C . LYS A 1 95 ? 12.916 1.467 -23.472 1.00 69.81 95 LYS A C 1
ATOM 749 O O . LYS A 1 95 ? 12.320 2.378 -24.033 1.00 69.81 95 LYS A O 1
ATOM 754 N N . ASP A 1 96 ? 12.600 1.018 -22.263 1.00 73.25 96 ASP A N 1
ATOM 755 C CA . ASP A 1 96 ? 11.487 1.518 -21.458 1.00 73.25 96 ASP A CA 1
ATOM 756 C C . ASP A 1 96 ? 11.873 1.394 -19.983 1.00 73.25 96 ASP A C 1
ATOM 758 O O . ASP A 1 96 ? 11.965 0.284 -19.444 1.00 73.25 96 ASP A O 1
ATOM 762 N N . ASN A 1 97 ? 12.209 2.537 -19.387 1.00 82.75 97 ASN A N 1
ATOM 763 C CA . ASN A 1 97 ? 12.783 2.629 -18.055 1.00 82.75 97 ASN A CA 1
ATOM 764 C C . ASN A 1 97 ? 12.245 3.876 -17.340 1.00 82.75 97 ASN A C 1
ATOM 766 O O . ASN A 1 97 ? 12.784 4.975 -17.483 1.00 82.75 97 ASN A O 1
ATOM 770 N N . PHE A 1 98 ? 11.181 3.693 -16.562 1.00 85.00 98 PHE A N 1
ATOM 771 C CA . PHE A 1 98 ? 10.648 4.716 -15.672 1.00 85.00 98 PHE A CA 1
ATOM 772 C C . PHE A 1 98 ? 11.204 4.482 -14.264 1.00 85.00 98 PHE A C 1
ATOM 774 O O . PHE A 1 98 ? 10.743 3.607 -13.532 1.00 85.00 98 PHE A O 1
ATOM 781 N N . HIS A 1 99 ? 12.248 5.228 -13.892 1.00 89.56 99 HIS A N 1
ATOM 782 C CA . HIS A 1 99 ? 12.918 5.127 -12.583 1.00 89.56 99 HIS A CA 1
ATOM 783 C C . HIS A 1 99 ? 13.418 3.718 -12.195 1.00 89.56 99 HIS A C 1
ATOM 785 O O . HIS A 1 99 ? 13.592 3.421 -11.012 1.00 89.56 99 HIS A O 1
ATOM 791 N N . GLY A 1 100 ? 13.710 2.869 -13.172 1.00 88.81 100 GLY A N 1
ATOM 792 C CA . GLY A 1 100 ? 14.141 1.478 -13.012 1.00 88.81 100 GLY A CA 1
ATOM 793 C C . GLY A 1 100 ? 13.035 0.448 -13.232 1.00 88.81 100 GLY A C 1
ATOM 794 O O . GLY A 1 100 ? 13.313 -0.753 -13.190 1.00 88.81 100 GLY A O 1
ATOM 795 N N . MET A 1 101 ? 11.798 0.898 -13.454 1.00 93.19 101 MET A N 1
ATOM 796 C CA . MET A 1 101 ? 10.620 0.062 -13.686 1.00 93.19 101 MET A CA 1
ATOM 797 C C . MET A 1 101 ? 10.281 -0.015 -15.172 1.00 93.19 101 MET A C 1
ATOM 799 O O . MET A 1 101 ? 10.553 0.908 -15.943 1.00 93.19 101 MET A O 1
ATOM 803 N N . SER A 1 102 ? 9.643 -1.112 -15.570 1.00 93.69 102 SER A N 1
ATOM 804 C CA . SER A 1 102 ? 8.934 -1.171 -16.847 1.00 93.69 102 SER A CA 1
ATOM 805 C C . SER A 1 102 ? 7.653 -0.341 -16.765 1.00 93.69 102 SER A C 1
ATOM 807 O O . SER A 1 102 ? 7.145 -0.075 -15.673 1.00 93.69 102 SER A O 1
ATOM 809 N N . LYS A 1 103 ? 7.039 -0.042 -17.911 1.00 93.81 103 LYS A N 1
ATOM 810 C CA . LYS A 1 103 ? 5.683 0.520 -17.950 1.00 93.81 103 LYS A CA 1
ATOM 811 C C . LYS A 1 103 ? 4.647 -0.327 -17.199 1.00 93.81 103 LYS A C 1
ATOM 813 O O . LYS A 1 103 ? 3.733 0.219 -16.592 1.00 93.81 103 LYS A O 1
ATOM 818 N N . THR A 1 104 ? 4.781 -1.654 -17.211 1.00 93.25 104 THR A N 1
ATOM 819 C CA . THR A 1 104 ? 3.889 -2.552 -16.455 1.00 93.25 104 THR A CA 1
ATOM 820 C C . THR A 1 104 ? 4.097 -2.381 -14.951 1.00 93.25 104 THR A C 1
ATOM 822 O O . THR A 1 104 ? 3.126 -2.279 -14.202 1.00 93.25 104 THR A O 1
ATOM 825 N N . GLY A 1 105 ? 5.356 -2.315 -14.508 1.00 94.06 105 GLY A N 1
ATOM 826 C CA . GLY A 1 105 ? 5.705 -2.070 -13.110 1.00 94.06 105 GLY A CA 1
ATOM 827 C C . GLY A 1 105 ? 5.229 -0.702 -12.625 1.00 94.06 105 GLY A C 1
ATOM 828 O O . GLY A 1 105 ? 4.595 -0.621 -11.574 1.00 94.06 105 GLY A O 1
ATOM 829 N N . GLU A 1 106 ? 5.447 0.344 -13.427 1.00 95.62 106 GLU A N 1
ATOM 830 C CA . GLU A 1 106 ? 4.968 1.704 -13.158 1.00 95.62 106 GLU A CA 1
ATOM 831 C C . GLU A 1 106 ? 3.446 1.728 -12.992 1.00 95.62 106 GLU A C 1
ATOM 833 O O . GLU A 1 106 ? 2.953 2.194 -11.969 1.00 95.62 106 GLU A O 1
ATOM 838 N N . GLN A 1 107 ? 2.696 1.205 -13.966 1.00 97.38 107 GLN A N 1
ATOM 839 C CA . GLN A 1 107 ? 1.231 1.242 -13.944 1.00 97.38 107 GLN A CA 1
ATOM 840 C C . GLN A 1 107 ? 0.654 0.457 -12.765 1.00 97.38 107 GLN A C 1
ATOM 842 O O . GLN A 1 107 ? -0.291 0.914 -12.121 1.00 97.38 107 GLN A O 1
ATOM 847 N N . PHE A 1 108 ? 1.234 -0.701 -12.445 1.00 97.38 108 PHE A N 1
ATOM 848 C CA . PHE A 1 108 ? 0.822 -1.475 -11.279 1.00 97.38 108 PHE A CA 1
ATOM 849 C C . PHE A 1 108 ? 1.088 -0.710 -9.978 1.00 97.38 108 PHE A C 1
ATOM 851 O O . PHE A 1 108 ? 0.190 -0.577 -9.144 1.00 97.38 108 PHE A O 1
ATOM 858 N N . LEU A 1 109 ? 2.293 -0.157 -9.810 1.00 97.38 109 LEU A N 1
ATOM 859 C CA . LEU A 1 109 ? 2.634 0.636 -8.629 1.00 97.38 109 LEU A CA 1
ATOM 860 C C . LEU A 1 109 ? 1.780 1.908 -8.537 1.00 97.38 109 LEU A C 1
ATOM 862 O O . LEU A 1 109 ? 1.386 2.289 -7.439 1.00 97.38 109 LEU A O 1
ATOM 866 N N . ALA A 1 110 ? 1.428 2.528 -9.665 1.00 98.31 110 ALA A N 1
ATOM 867 C CA . ALA A 1 110 ? 0.530 3.680 -9.723 1.00 98.31 110 ALA A CA 1
ATOM 868 C C . ALA A 1 110 ? -0.882 3.339 -9.229 1.00 98.31 110 ALA A C 1
ATOM 870 O O . ALA A 1 110 ? -1.494 4.143 -8.525 1.00 98.31 110 ALA A O 1
ATOM 871 N N . GLY A 1 111 ? -1.378 2.137 -9.535 1.00 98.38 111 GLY A N 1
ATOM 872 C CA . GLY A 1 111 ? -2.613 1.597 -8.965 1.00 98.38 111 GLY A CA 1
ATOM 873 C C . GLY A 1 111 ? -2.544 1.454 -7.449 1.00 98.38 111 GLY A C 1
ATOM 874 O O . GLY A 1 111 ? -3.391 1.987 -6.731 1.00 98.38 111 GLY A O 1
ATOM 875 N N . VAL A 1 112 ? -1.487 0.811 -6.944 1.00 98.44 112 VAL A N 1
ATOM 876 C CA . VAL A 1 112 ? -1.261 0.671 -5.495 1.00 98.44 112 VAL A CA 1
ATOM 877 C C . VAL A 1 112 ? -1.150 2.038 -4.816 1.00 98.44 112 VAL A C 1
ATOM 879 O O . VAL A 1 112 ? -1.790 2.255 -3.793 1.00 98.44 112 VAL A O 1
ATOM 882 N N . TYR A 1 113 ? -0.403 2.976 -5.403 1.00 98.25 113 TYR A N 1
ATOM 883 C CA . TYR A 1 113 ? -0.280 4.356 -4.930 1.00 98.25 113 TYR A CA 1
ATOM 884 C C . TYR A 1 113 ? -1.642 5.048 -4.843 1.00 98.25 113 TYR A C 1
ATOM 886 O O . TYR A 1 113 ? -1.981 5.625 -3.813 1.00 98.25 113 TYR A O 1
ATOM 894 N N . HIS A 1 114 ? -2.447 4.957 -5.899 1.00 98.44 114 HIS A N 1
ATOM 895 C CA . HIS A 1 114 ? -3.752 5.606 -5.966 1.00 98.44 114 HIS A CA 1
ATOM 896 C C . HIS A 1 114 ? -4.723 5.097 -4.892 1.00 98.44 114 HIS A C 1
ATOM 898 O O . HIS A 1 114 ? -5.417 5.893 -4.261 1.00 98.44 114 HIS A O 1
ATOM 904 N N . HIS A 1 115 ? -4.743 3.784 -4.663 1.00 98.44 115 HIS A N 1
ATOM 905 C CA . HIS A 1 115 ? -5.649 3.131 -3.717 1.00 98.44 115 HIS A CA 1
ATOM 906 C C . HIS A 1 115 ? -5.073 2.992 -2.302 1.00 98.44 115 HIS A C 1
ATOM 908 O O . HIS A 1 115 ? -5.749 2.463 -1.420 1.00 98.44 115 HIS A O 1
ATOM 914 N N . LEU A 1 116 ? -3.849 3.470 -2.052 1.00 98.12 116 LEU A N 1
ATOM 915 C CA . LEU A 1 116 ? -3.149 3.270 -0.783 1.00 98.12 116 LEU A CA 1
ATOM 916 C C . LEU A 1 116 ? -3.978 3.671 0.453 1.00 98.12 116 LEU A C 1
ATOM 918 O O . LEU A 1 116 ? -4.025 2.872 1.388 1.00 98.12 116 LEU A O 1
ATOM 922 N N . PRO A 1 117 ? -4.702 4.813 0.473 1.00 98.06 117 PRO A N 1
ATOM 923 C CA . PRO A 1 117 ? -5.573 5.159 1.601 1.00 98.06 117 PRO A CA 1
ATOM 924 C C . PRO A 1 117 ? -6.659 4.111 1.897 1.00 98.06 117 PRO A C 1
ATOM 926 O O . PRO A 1 117 ? -6.937 3.825 3.058 1.00 98.06 117 PRO A O 1
ATOM 929 N N . SER A 1 118 ? -7.250 3.516 0.858 1.00 98.31 118 SER A N 1
ATOM 930 C CA . SER A 1 118 ? -8.280 2.475 0.970 1.00 98.31 118 SER A CA 1
ATOM 931 C C . SER A 1 118 ? -7.693 1.130 1.399 1.00 98.31 118 SER A C 1
ATOM 933 O O . SER A 1 118 ? -8.302 0.400 2.181 1.00 98.31 118 SER A O 1
ATOM 935 N N . ILE A 1 119 ? -6.492 0.802 0.907 1.00 97.75 119 ILE A N 1
ATOM 936 C CA . ILE A 1 119 ? -5.772 -0.438 1.234 1.00 97.75 119 ILE A CA 1
ATOM 937 C C . ILE A 1 119 ? -5.487 -0.527 2.741 1.00 97.75 119 ILE A C 1
ATOM 939 O O . ILE A 1 119 ? -5.555 -1.624 3.298 1.00 97.75 119 ILE A O 1
ATOM 943 N N . LEU A 1 120 ? -5.256 0.605 3.423 1.00 97.19 120 LEU A N 1
ATOM 944 C CA . LEU A 1 120 ? -4.990 0.628 4.868 1.00 97.19 120 LEU A CA 1
ATOM 945 C C . LEU A 1 120 ? -6.106 0.002 5.713 1.00 97.19 120 LEU A C 1
ATOM 947 O O . LEU A 1 120 ? -5.810 -0.606 6.734 1.00 97.19 120 LEU A O 1
ATOM 951 N N . ALA A 1 121 ? -7.367 0.029 5.278 1.00 97.19 121 ALA A N 1
ATOM 952 C CA . ALA A 1 121 ? -8.444 -0.652 6.006 1.00 97.19 121 ALA A CA 1
ATOM 953 C C . ALA A 1 121 ? -8.259 -2.191 6.067 1.00 97.19 121 ALA A C 1
ATOM 955 O O . ALA A 1 121 ? -8.845 -2.869 6.924 1.00 97.19 121 ALA A O 1
ATOM 956 N N . PHE A 1 122 ? -7.432 -2.746 5.172 1.00 96.62 122 PHE A N 1
ATOM 957 C CA . PHE A 1 122 ? -7.029 -4.152 5.149 1.00 96.62 122 PHE A CA 1
ATOM 958 C C . PHE A 1 122 ? -5.637 -4.391 5.747 1.00 96.62 122 PHE A C 1
ATOM 960 O O . PHE A 1 122 ? -5.456 -5.406 6.418 1.00 96.62 122 PHE A O 1
ATOM 967 N N . THR A 1 123 ? -4.671 -3.497 5.508 1.00 94.75 123 THR A N 1
ATOM 968 C CA . THR A 1 123 ? -3.252 -3.678 5.891 1.00 94.75 123 THR A CA 1
ATOM 969 C C . THR A 1 123 ? -2.867 -3.029 7.223 1.00 94.75 123 THR A C 1
ATOM 971 O O . THR A 1 123 ? -1.828 -3.367 7.785 1.00 94.75 123 THR A O 1
ATOM 974 N N . ALA A 1 124 ? -3.700 -2.119 7.723 1.00 93.75 124 ALA A N 1
ATOM 975 C CA . ALA A 1 124 ? -3.616 -1.446 9.018 1.00 93.75 124 ALA A CA 1
ATOM 976 C C . ALA A 1 124 ? -4.997 -1.527 9.711 1.00 93.75 124 ALA A C 1
ATOM 978 O O . ALA A 1 124 ? -5.728 -0.536 9.814 1.00 93.75 124 ALA A O 1
ATOM 979 N N . PRO A 1 125 ? -5.424 -2.743 10.097 1.00 92.56 125 PRO A N 1
ATOM 980 C CA . PRO A 1 125 ? -6.814 -3.063 10.408 1.00 92.56 125 PRO A CA 1
ATOM 981 C C . PRO A 1 125 ? -7.335 -2.551 11.752 1.00 92.56 125 PRO A C 1
ATOM 983 O O . PRO A 1 125 ? -8.537 -2.638 11.984 1.00 92.56 125 PRO A O 1
ATOM 986 N N . HIS A 1 126 ? -6.483 -2.080 12.659 1.00 90.06 126 HIS A N 1
ATOM 987 C CA . HIS A 1 126 ? -6.879 -1.752 14.028 1.00 90.06 126 HIS A CA 1
ATOM 988 C C . HIS A 1 126 ? -6.564 -0.294 14.373 1.00 90.06 126 HIS A C 1
ATOM 990 O O . HIS A 1 126 ? -5.714 0.317 13.734 1.00 90.06 126 HIS A O 1
ATOM 996 N N . PRO A 1 127 ? -7.206 0.297 15.399 1.00 89.25 127 PRO A N 1
ATOM 997 C CA . PRO A 1 127 ? -6.886 1.663 15.812 1.00 89.25 127 PRO A CA 1
ATOM 998 C C . PRO A 1 127 ? -5.397 1.874 16.143 1.00 89.25 127 PRO A C 1
ATOM 1000 O O . PRO A 1 127 ? -4.809 2.820 15.627 1.00 89.25 127 PRO A O 1
ATOM 1003 N N . ASN A 1 128 ? -4.763 0.940 16.873 1.00 87.25 128 ASN A N 1
ATOM 1004 C CA . ASN A 1 128 ? -3.326 1.000 17.207 1.00 87.25 128 ASN A CA 1
ATOM 1005 C C . ASN A 1 128 ? -2.411 0.952 15.965 1.00 87.25 128 ASN A C 1
ATOM 1007 O O . ASN A 1 128 ? -1.239 1.324 16.018 1.00 87.25 128 ASN A O 1
ATOM 1011 N N . SER A 1 129 ? -2.909 0.476 14.818 1.00 89.12 129 SER A N 1
ATOM 1012 C CA . SER A 1 129 ? -2.130 0.429 13.578 1.00 89.12 129 SER A CA 1
ATOM 1013 C C . SER A 1 129 ? -1.669 1.821 13.144 1.00 89.12 129 SER A C 1
ATOM 1015 O O . SER A 1 129 ? -0.575 1.975 12.602 1.00 89.12 129 SER A O 1
ATOM 1017 N N . TYR A 1 130 ? -2.486 2.839 13.415 1.00 90.88 130 TYR A N 1
ATOM 1018 C CA . TYR A 1 130 ? -2.268 4.219 12.983 1.00 90.88 130 TYR A CA 1
ATOM 1019 C C . TYR A 1 130 ? -1.334 4.997 13.917 1.00 90.88 130 TYR A C 1
ATOM 1021 O O . TYR A 1 130 ? -0.713 5.969 13.485 1.00 90.88 130 TYR A O 1
ATOM 1029 N N . ASP A 1 131 ? -1.129 4.511 15.143 1.00 86.00 131 ASP A N 1
ATOM 1030 C CA . ASP A 1 131 ? -0.104 5.028 16.058 1.00 86.00 131 ASP A CA 1
ATOM 1031 C C . ASP A 1 131 ? 1.314 4.688 15.570 1.00 86.00 131 ASP A C 1
ATOM 1033 O O . ASP A 1 131 ? 2.286 5.358 15.937 1.00 86.00 131 ASP A O 1
ATOM 1037 N N . ARG A 1 132 ? 1.438 3.684 14.684 1.00 85.25 132 ARG A N 1
ATOM 1038 C CA . ARG A 1 132 ? 2.665 3.427 13.921 1.00 85.25 132 ARG A CA 1
ATOM 1039 C C . ARG A 1 132 ? 2.804 4.361 12.725 1.00 85.25 132 ARG A C 1
ATOM 1041 O O . ARG A 1 132 ? 3.921 4.754 12.428 1.00 85.25 132 ARG A O 1
ATOM 1048 N N . ILE A 1 133 ? 1.714 4.709 12.035 1.00 89.75 133 ILE A N 1
ATOM 1049 C CA . ILE A 1 133 ? 1.718 5.482 10.774 1.00 89.75 133 ILE A CA 1
ATOM 1050 C C . ILE A 1 133 ? 1.890 6.986 11.063 1.00 89.75 133 ILE A C 1
ATOM 1052 O O . ILE A 1 133 ? 1.026 7.824 10.792 1.00 89.75 133 ILE A O 1
ATOM 1056 N N . GLN A 1 134 ? 3.038 7.336 11.644 1.00 88.50 134 GLN A N 1
ATOM 1057 C CA . GLN A 1 134 ? 3.408 8.698 12.022 1.00 88.50 134 GLN A CA 1
ATOM 1058 C C . GLN A 1 134 ? 4.678 9.163 11.299 1.00 88.50 134 GLN A C 1
ATOM 1060 O O . GLN A 1 134 ? 5.492 8.331 10.887 1.00 88.50 134 GLN A O 1
ATOM 1065 N N . PRO A 1 135 ? 4.852 10.478 11.080 1.00 88.88 135 PRO A N 1
ATOM 1066 C CA . PRO A 1 135 ? 6.074 11.005 10.485 1.00 88.88 135 PRO A CA 1
ATOM 1067 C C . PRO A 1 135 ? 7.307 10.547 11.267 1.00 88.88 135 PRO A C 1
ATOM 1069 O O . PRO A 1 135 ? 7.238 10.407 12.485 1.00 88.88 135 PRO A O 1
ATOM 1072 N N . ASP A 1 136 ? 8.408 10.310 10.552 1.00 85.56 136 ASP A N 1
ATOM 1073 C CA . ASP A 1 136 ? 9.723 10.010 11.135 1.00 85.56 136 ASP A CA 1
ATOM 1074 C C . ASP A 1 136 ? 9.763 8.719 11.986 1.00 85.56 136 ASP A C 1
ATOM 1076 O O . ASP A 1 136 ? 10.551 8.585 12.920 1.00 85.56 136 ASP A O 1
ATOM 1080 N N . THR A 1 137 ? 8.905 7.746 11.651 1.00 82.31 137 THR A N 1
ATOM 1081 C CA . THR A 1 137 ? 8.857 6.410 12.285 1.00 82.31 137 THR A CA 1
ATOM 1082 C C . THR A 1 137 ? 9.140 5.260 11.310 1.00 82.31 137 THR A C 1
ATOM 1084 O O . THR A 1 137 ? 8.887 4.100 11.634 1.00 82.31 137 THR A O 1
ATOM 1087 N N . TRP A 1 138 ? 9.619 5.545 10.090 1.00 80.62 138 TRP A N 1
ATOM 1088 C CA . TRP A 1 138 ? 9.834 4.553 9.021 1.00 80.62 138 TRP A CA 1
ATOM 1089 C C . TRP A 1 138 ? 8.598 3.721 8.648 1.00 80.62 138 TRP A C 1
ATOM 1091 O O . TRP A 1 138 ? 8.739 2.622 8.116 1.00 80.62 138 TRP A O 1
ATOM 1101 N N . SER A 1 139 ? 7.390 4.223 8.894 1.00 79.19 139 SER A N 1
ATOM 1102 C CA . SER A 1 139 ? 6.117 3.529 8.639 1.00 79.19 139 SER A CA 1
ATOM 1103 C C . SER A 1 139 ? 5.366 4.034 7.399 1.00 79.19 139 SER A C 1
ATOM 1105 O O . SER A 1 139 ? 4.414 3.394 6.940 1.00 79.19 139 SER A O 1
ATOM 1107 N N . GLY A 1 140 ? 5.808 5.167 6.841 1.00 86.06 140 GLY A N 1
ATOM 1108 C CA . GLY A 1 140 ? 5.210 5.802 5.673 1.00 86.06 140 GLY A CA 1
ATOM 1109 C C . GLY A 1 140 ? 3.941 6.586 5.991 1.00 86.06 140 GLY A C 1
ATOM 1110 O O . GLY A 1 140 ? 2.844 6.118 5.725 1.00 86.06 140 GLY A O 1
ATOM 1111 N N . ALA A 1 141 ? 4.073 7.803 6.524 1.00 92.62 141 ALA A N 1
ATOM 1112 C CA . ALA A 1 141 ? 2.930 8.615 6.970 1.00 92.62 141 ALA A CA 1
ATOM 1113 C C . ALA A 1 141 ? 2.282 9.500 5.885 1.00 92.62 141 ALA A C 1
ATOM 1115 O O . ALA A 1 141 ? 1.222 10.097 6.108 1.00 92.62 141 ALA A O 1
ATOM 1116 N N . TYR A 1 142 ? 2.919 9.612 4.720 1.00 96.38 142 TYR A N 1
ATOM 1117 C CA . TYR A 1 142 ? 2.522 10.502 3.629 1.00 96.38 142 TYR A CA 1
ATOM 1118 C C . TYR A 1 142 ? 2.236 9.705 2.363 1.00 96.38 142 TYR A C 1
ATOM 1120 O O . TYR A 1 142 ? 2.906 8.717 2.092 1.00 96.38 142 TYR A O 1
ATOM 1128 N N . LEU A 1 143 ? 1.273 10.155 1.560 1.00 96.81 143 LEU A N 1
ATOM 1129 C CA . LEU A 1 143 ? 0.941 9.558 0.269 1.00 96.81 143 LEU A CA 1
ATOM 1130 C C . LEU A 1 143 ? 2.024 9.893 -0.771 1.00 96.81 143 LEU A C 1
ATOM 1132 O O . LEU A 1 143 ? 1.876 10.794 -1.600 1.00 96.81 143 LEU A O 1
ATOM 1136 N N . CYS A 1 144 ? 3.130 9.161 -0.718 1.00 96.88 144 CYS A N 1
ATOM 1137 C CA . CYS A 1 144 ? 4.258 9.261 -1.636 1.00 96.88 144 CYS A CA 1
ATOM 1138 C C . CYS A 1 144 ? 4.832 7.875 -1.950 1.00 96.88 144 CYS A C 1
ATOM 1140 O O . CYS A 1 144 ? 4.467 6.864 -1.350 1.00 96.88 144 CYS A O 1
ATOM 1142 N N . TRP A 1 145 ? 5.749 7.839 -2.905 1.00 96.81 145 TRP A N 1
ATOM 1143 C CA . TRP A 1 145 ? 6.632 6.705 -3.126 1.00 96.81 145 TRP A CA 1
ATOM 1144 C C . TRP A 1 145 ? 8.054 7.233 -3.320 1.00 96.81 145 TRP A C 1
ATOM 1146 O O . TRP A 1 145 ? 8.240 8.421 -3.599 1.00 96.81 145 TRP A O 1
ATOM 1156 N N . GLY A 1 146 ? 9.057 6.375 -3.175 1.00 93.69 146 GLY A N 1
ATOM 1157 C CA . GLY A 1 146 ? 10.441 6.772 -3.411 1.00 93.69 146 GLY A CA 1
ATOM 1158 C C . GLY A 1 146 ? 11.354 5.607 -3.758 1.00 93.69 146 GLY A C 1
ATOM 1159 O O . GLY A 1 146 ? 11.097 4.453 -3.406 1.00 93.69 146 GLY A O 1
ATOM 1160 N N . LYS A 1 147 ? 12.455 5.920 -4.442 1.00 91.06 147 LYS A N 1
ATOM 1161 C CA . LYS A 1 147 ? 13.514 4.950 -4.729 1.00 91.06 147 LYS A CA 1
ATOM 1162 C C . LYS A 1 147 ? 14.382 4.772 -3.500 1.00 91.06 147 LYS A C 1
ATOM 1164 O O . LYS A 1 147 ? 14.970 5.743 -3.041 1.00 91.06 147 LYS A O 1
ATOM 1169 N N . GLU A 1 148 ? 14.435 3.562 -2.950 1.00 87.38 148 GLU A N 1
ATOM 1170 C CA . GLU A 1 148 ? 15.197 3.261 -1.727 1.00 87.38 148 GLU A CA 1
ATOM 1171 C C . GLU A 1 148 ? 14.859 4.151 -0.506 1.00 87.38 148 GLU A C 1
ATOM 1173 O O . GLU A 1 148 ? 15.487 4.035 0.548 1.00 87.38 148 GLU A O 1
ATOM 1178 N N . ASN A 1 149 ? 13.816 4.983 -0.599 1.00 90.50 149 ASN A N 1
ATOM 1179 C CA . ASN A 1 149 ? 13.392 5.885 0.457 1.00 90.50 149 ASN A CA 1
ATOM 1180 C C . ASN A 1 149 ? 12.674 5.099 1.554 1.00 90.50 149 ASN A C 1
ATOM 1182 O O . ASN A 1 149 ? 11.551 4.627 1.375 1.00 90.50 149 ASN A O 1
ATOM 1186 N N . ARG A 1 150 ? 13.330 4.968 2.707 1.00 88.12 150 ARG A N 1
ATOM 1187 C CA . ARG A 1 150 ? 12.813 4.208 3.850 1.00 88.12 150 ARG A CA 1
ATOM 1188 C C . ARG A 1 150 ? 11.673 4.911 4.583 1.00 88.12 150 ARG A C 1
ATOM 1190 O O . ARG A 1 150 ? 11.008 4.246 5.367 1.00 88.12 150 ARG A O 1
ATOM 1197 N N . GLU A 1 151 ? 11.436 6.194 4.352 1.00 90.12 151 GLU A N 1
ATOM 1198 C CA . GLU A 1 151 ? 10.329 6.932 4.972 1.00 90.12 151 GLU A CA 1
ATOM 1199 C C . GLU A 1 151 ? 9.070 6.964 4.093 1.00 90.12 151 GLU A C 1
ATOM 1201 O O . GLU A 1 151 ? 7.994 7.319 4.569 1.00 90.12 151 GLU A O 1
ATOM 1206 N N . ALA A 1 152 ? 9.168 6.588 2.814 1.00 94.12 152 ALA A N 1
ATOM 1207 C CA . ALA A 1 152 ? 8.008 6.495 1.932 1.00 94.12 152 ALA A CA 1
ATOM 1208 C C . ALA A 1 152 ? 7.211 5.205 2.215 1.00 94.12 152 ALA A C 1
ATOM 1210 O O . ALA A 1 152 ? 7.818 4.151 2.404 1.00 94.12 152 ALA A O 1
ATOM 1211 N N . PRO A 1 153 ? 5.864 5.224 2.202 1.00 94.50 153 PRO A N 1
ATOM 1212 C CA . PRO A 1 153 ? 5.072 4.009 2.408 1.00 94.50 153 PRO A CA 1
ATOM 1213 C C . PRO A 1 153 ? 5.230 2.996 1.268 1.00 94.50 153 PRO A C 1
ATOM 1215 O O . PRO A 1 153 ? 5.058 1.799 1.491 1.00 94.50 153 PRO A O 1
ATOM 1218 N N . LEU A 1 154 ? 5.553 3.476 0.063 1.00 96.44 154 LEU A N 1
ATOM 1219 C CA . LEU A 1 154 ? 5.877 2.672 -1.108 1.00 96.44 154 LEU A CA 1
ATOM 1220 C C . LEU A 1 154 ? 7.336 2.918 -1.491 1.00 96.44 154 LEU A C 1
ATOM 1222 O O . LEU A 1 154 ? 7.703 4.029 -1.879 1.00 96.44 154 LEU A O 1
ATOM 1226 N N . ARG A 1 155 ? 8.169 1.883 -1.402 1.00 93.88 155 ARG A N 1
ATOM 1227 C CA . ARG A 1 155 ? 9.599 1.972 -1.714 1.00 93.88 155 ARG A CA 1
ATOM 1228 C C . ARG A 1 155 ? 9.955 1.004 -2.824 1.00 93.88 155 ARG A C 1
ATOM 1230 O O . ARG A 1 155 ? 9.774 -0.194 -2.667 1.00 93.88 155 ARG A O 1
ATOM 1237 N N . THR A 1 156 ? 10.515 1.474 -3.930 1.00 92.50 156 THR A N 1
ATOM 1238 C CA . THR A 1 156 ? 11.108 0.546 -4.908 1.00 92.50 156 THR A CA 1
ATOM 1239 C C . THR A 1 156 ? 12.482 0.103 -4.425 1.00 92.50 156 THR A C 1
ATOM 1241 O O . THR A 1 156 ? 13.253 0.954 -3.968 1.00 92.50 156 THR A O 1
ATOM 1244 N N . ALA A 1 157 ? 12.793 -1.189 -4.561 1.00 85.44 157 ALA A N 1
ATOM 1245 C CA . ALA A 1 157 ? 14.065 -1.746 -4.118 1.00 85.44 157 ALA A CA 1
ATOM 1246 C C . ALA A 1 157 ? 14.891 -2.374 -5.257 1.00 85.44 157 ALA A C 1
ATOM 1248 O O . ALA A 1 157 ? 14.382 -3.082 -6.140 1.00 85.44 157 ALA A O 1
ATOM 1249 N N . CYS A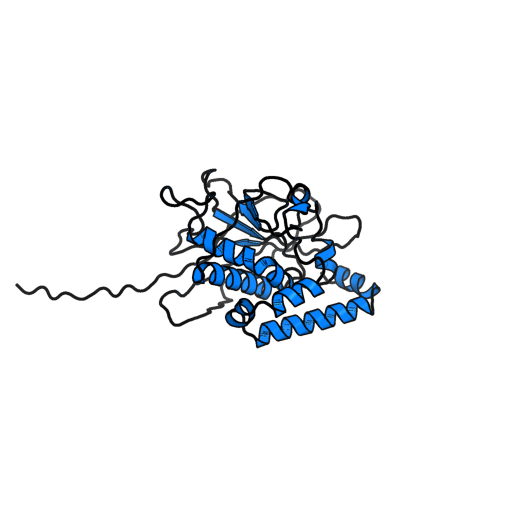 1 158 ? 16.200 -2.147 -5.187 1.00 80.12 158 CYS A N 1
ATOM 1250 C CA . CYS A 1 158 ? 17.236 -2.717 -6.035 1.00 80.12 158 CYS A CA 1
ATOM 1251 C C . CYS A 1 158 ? 18.097 -3.686 -5.201 1.00 80.12 158 CYS A C 1
ATOM 1253 O O . CYS A 1 158 ? 19.067 -3.272 -4.561 1.00 80.12 158 CYS A O 1
ATOM 1255 N N . PRO A 1 159 ? 17.755 -4.987 -5.158 1.00 71.69 159 PRO A N 1
ATOM 1256 C CA . PRO A 1 159 ? 18.541 -5.958 -4.414 1.00 71.69 159 PRO A CA 1
ATOM 1257 C C . PRO A 1 159 ? 19.919 -6.196 -5.063 1.00 71.69 159 PRO A C 1
ATOM 1259 O O . PRO A 1 159 ? 20.088 -5.977 -6.266 1.00 71.69 159 PRO A O 1
ATOM 1262 N N . PRO A 1 160 ? 20.907 -6.695 -4.295 1.00 69.06 160 PRO A N 1
ATOM 1263 C CA . PRO A 1 160 ? 22.231 -7.020 -4.821 1.00 69.06 160 PRO A CA 1
ATOM 1264 C C . PRO A 1 160 ? 22.159 -7.963 -6.032 1.00 69.06 160 PRO A C 1
ATOM 1266 O O . PRO A 1 160 ? 21.472 -8.982 -5.989 1.00 69.06 160 PRO A O 1
ATOM 1269 N N . GLY A 1 161 ? 22.885 -7.632 -7.104 1.00 68.44 161 GLY A N 1
ATOM 1270 C CA . GLY A 1 161 ? 22.891 -8.394 -8.362 1.00 68.44 161 GLY A CA 1
ATOM 1271 C C . GLY A 1 161 ? 21.951 -7.853 -9.445 1.00 68.44 161 GLY A C 1
ATOM 1272 O O . GLY A 1 161 ? 22.043 -8.289 -10.591 1.00 68.44 161 GLY A O 1
ATOM 1273 N N . VAL A 1 162 ? 21.099 -6.878 -9.120 1.00 75.00 162 VAL A N 1
ATOM 1274 C CA . VAL A 1 162 ? 20.337 -6.086 -10.098 1.00 75.00 162 VAL A CA 1
ATOM 1275 C C . VAL A 1 162 ? 21.156 -4.840 -10.477 1.00 75.00 162 VAL A C 1
ATOM 1277 O O . VAL A 1 162 ? 21.790 -4.255 -9.595 1.00 75.00 162 VAL A O 1
ATOM 1280 N N . PRO A 1 163 ? 21.202 -4.434 -11.763 1.00 77.31 163 PRO A N 1
ATOM 1281 C CA . PRO A 1 163 ? 21.826 -3.173 -12.166 1.00 77.31 163 PRO A CA 1
ATOM 1282 C C . PRO A 1 163 ? 21.278 -1.984 -11.367 1.00 77.31 163 PRO A C 1
ATOM 1284 O O . PRO A 1 163 ? 20.074 -1.902 -11.146 1.00 77.31 163 PRO A O 1
ATOM 1287 N N . LEU A 1 164 ? 22.154 -1.063 -10.947 1.00 73.06 164 LEU A N 1
ATOM 1288 C CA . LEU A 1 164 ? 21.813 0.058 -10.049 1.00 73.06 164 LEU A CA 1
ATOM 1289 C C . LEU A 1 164 ? 20.717 0.991 -10.594 1.00 73.06 164 LEU A C 1
ATOM 1291 O O . LEU A 1 164 ? 20.083 1.728 -9.840 1.00 73.06 164 LEU A O 1
ATOM 1295 N N . ASP A 1 165 ? 20.517 0.994 -11.907 1.00 80.81 165 ASP A N 1
ATOM 1296 C CA . ASP A 1 165 ? 19.509 1.779 -12.607 1.00 80.81 165 ASP A CA 1
ATOM 1297 C C . ASP A 1 165 ? 18.144 1.081 -12.703 1.00 80.81 165 ASP A C 1
ATOM 1299 O O . ASP A 1 165 ? 17.182 1.720 -13.126 1.00 80.81 165 ASP A O 1
ATOM 1303 N N . LEU A 1 166 ? 18.037 -0.186 -12.289 1.00 85.94 166 LEU A N 1
ATOM 1304 C CA . LEU A 1 166 ? 16.818 -0.993 -12.331 1.00 85.94 166 LEU A CA 1
ATOM 1305 C C . LEU A 1 166 ? 16.279 -1.285 -10.929 1.00 85.94 166 LEU A C 1
ATOM 1307 O O . LEU A 1 166 ? 17.007 -1.317 -9.941 1.00 85.94 166 LEU A O 1
ATOM 1311 N N . VAL A 1 167 ? 14.977 -1.544 -10.841 1.00 87.56 167 VAL A N 1
ATOM 1312 C CA . VAL A 1 167 ? 14.332 -2.006 -9.607 1.00 87.56 167 VAL A CA 1
ATOM 1313 C C . VAL A 1 167 ? 13.595 -3.307 -9.874 1.00 87.56 167 VAL A C 1
ATOM 1315 O O . VAL A 1 167 ? 12.921 -3.458 -10.889 1.00 87.56 167 VAL A O 1
ATOM 1318 N N . SER A 1 168 ? 13.736 -4.274 -8.970 1.00 86.81 168 SER A N 1
ATOM 1319 C CA . SER A 1 168 ? 13.167 -5.618 -9.170 1.00 86.81 168 SER A CA 1
ATOM 1320 C C . SER A 1 168 ? 11.821 -5.820 -8.492 1.00 86.81 168 SER A C 1
ATOM 1322 O O . SER A 1 168 ? 11.050 -6.696 -8.884 1.00 86.81 168 SER A O 1
ATOM 1324 N N . ASN A 1 169 ? 11.553 -5.038 -7.454 1.00 90.12 169 ASN A N 1
ATOM 1325 C CA . ASN A 1 169 ? 10.350 -5.129 -6.654 1.00 90.12 169 ASN A CA 1
ATOM 1326 C C . ASN A 1 169 ? 10.044 -3.768 -6.026 1.00 90.12 169 ASN A C 1
ATOM 1328 O O . ASN A 1 169 ? 10.872 -2.847 -6.043 1.00 90.12 169 ASN A O 1
ATOM 1332 N N . PHE A 1 170 ? 8.854 -3.662 -5.456 1.00 93.44 170 PHE A N 1
ATOM 1333 C CA . PHE A 1 170 ? 8.514 -2.593 -4.537 1.00 93.44 170 PHE A CA 1
ATOM 1334 C C . PHE A 1 170 ? 8.078 -3.174 -3.196 1.00 93.44 170 PHE A C 1
ATOM 1336 O O . PHE A 1 170 ? 7.625 -4.311 -3.099 1.00 93.44 170 PHE A O 1
ATOM 1343 N N . GLU A 1 171 ? 8.239 -2.375 -2.159 1.00 93.31 171 GLU A N 1
ATOM 1344 C CA . GLU A 1 171 ? 7.911 -2.659 -0.777 1.00 93.31 171 GLU A CA 1
ATOM 1345 C C . GLU A 1 171 ? 6.750 -1.761 -0.354 1.00 93.31 171 GLU A C 1
ATOM 1347 O O . GLU A 1 171 ? 6.771 -0.553 -0.602 1.00 93.31 171 GLU A O 1
ATOM 1352 N N . ILE A 1 172 ? 5.761 -2.348 0.313 1.00 93.75 172 ILE A N 1
ATOM 1353 C CA . ILE A 1 172 ? 4.723 -1.626 1.043 1.00 93.75 172 ILE A CA 1
ATOM 1354 C C . ILE A 1 172 ? 5.059 -1.696 2.522 1.00 93.75 172 ILE A C 1
ATOM 1356 O O . ILE A 1 172 ? 5.093 -2.777 3.112 1.00 93.75 172 ILE A O 1
ATOM 1360 N N . LYS A 1 173 ? 5.280 -0.530 3.119 1.00 90.50 173 LYS A N 1
ATOM 1361 C CA . LYS A 1 173 ? 5.678 -0.390 4.521 1.00 90.50 173 LYS A CA 1
ATOM 1362 C C . LYS A 1 173 ? 4.495 -0.239 5.471 1.00 90.50 173 LYS A C 1
ATOM 1364 O O . LYS A 1 173 ? 4.543 -0.689 6.616 1.00 90.50 173 LYS A O 1
ATOM 1369 N N . SER A 1 174 ? 3.399 0.337 4.981 1.00 89.94 174 SER A N 1
ATOM 1370 C CA . SER A 1 174 ? 2.153 0.540 5.731 1.00 89.94 174 SER A CA 1
ATOM 1371 C C . SER A 1 174 ? 1.311 -0.745 5.803 1.00 89.94 174 SER A C 1
ATOM 1373 O O . SER A 1 174 ? 0.138 -0.786 5.430 1.00 89.94 174 SER A O 1
ATOM 1375 N N . PHE A 1 175 ? 1.947 -1.820 6.263 1.00 89.69 175 PHE A N 1
ATOM 1376 C CA . PHE A 1 175 ? 1.361 -3.133 6.489 1.00 89.69 175 PHE A CA 1
ATOM 1377 C C . PHE A 1 175 ? 1.816 -3.617 7.864 1.00 89.69 175 PHE A C 1
ATOM 1379 O O . PHE A 1 175 ? 3.000 -3.533 8.191 1.00 89.69 175 PHE A O 1
ATOM 1386 N N . ASP A 1 176 ? 0.881 -4.032 8.711 1.00 84.31 176 ASP A N 1
ATOM 1387 C CA . ASP A 1 176 ? 1.170 -4.461 10.081 1.00 84.31 176 ASP A CA 1
ATOM 1388 C C . ASP A 1 176 ? 0.937 -5.954 10.315 1.00 84.31 176 ASP A C 1
ATOM 1390 O O . ASP A 1 176 ? 0.331 -6.639 9.492 1.00 84.31 176 ASP A O 1
ATOM 1394 N N . GLY A 1 177 ? 1.467 -6.468 11.428 1.00 81.56 177 GLY A N 1
ATOM 1395 C CA . GLY A 1 177 ? 1.360 -7.884 11.787 1.00 81.56 177 GLY A CA 1
ATOM 1396 C C . GLY A 1 177 ? -0.061 -8.344 12.134 1.00 81.56 177 GLY A C 1
ATOM 1397 O O . GLY A 1 177 ? -0.336 -9.541 12.091 1.00 81.56 177 GLY A O 1
ATOM 1398 N N . CYS A 1 178 ? -0.977 -7.417 12.424 1.00 83.50 178 CYS A N 1
ATOM 1399 C CA . CYS A 1 178 ? -2.367 -7.716 12.765 1.00 83.50 178 CYS A CA 1
ATOM 1400 C C . CYS A 1 178 ? -3.259 -7.863 11.519 1.00 83.50 178 CYS A C 1
ATOM 1402 O O . CYS A 1 178 ? -4.390 -8.353 11.604 1.00 83.50 178 CYS A O 1
ATOM 1404 N N . ALA A 1 179 ? -2.785 -7.424 10.352 1.00 89.38 179 ALA A N 1
ATOM 1405 C CA . ALA A 1 179 ? -3.486 -7.572 9.087 1.00 89.38 179 ALA A CA 1
ATOM 1406 C C . ALA A 1 179 ? -3.666 -9.042 8.706 1.00 89.38 179 ALA A 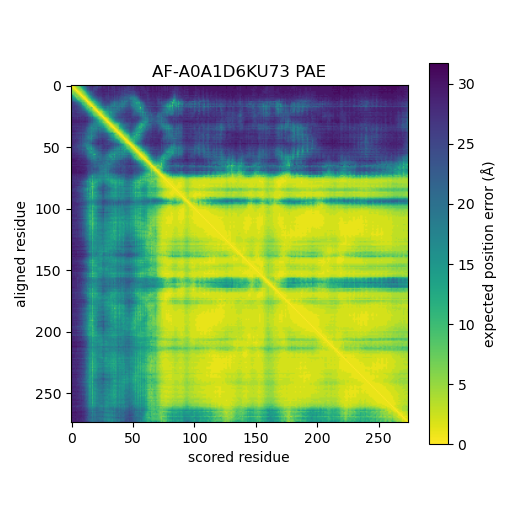C 1
ATOM 1408 O O . ALA A 1 179 ? -2.757 -9.865 8.801 1.00 89.38 179 ALA A O 1
ATOM 1409 N N . ASN A 1 180 ? -4.847 -9.369 8.171 1.00 91.44 180 ASN A N 1
ATOM 1410 C CA . ASN A 1 180 ? -5.027 -10.658 7.523 1.00 91.44 180 ASN A CA 1
ATOM 1411 C C . ASN A 1 180 ? -4.198 -10.658 6.223 1.00 91.44 180 ASN A C 1
ATOM 1413 O O . ASN A 1 180 ? -4.540 -9.908 5.299 1.00 91.44 180 ASN A O 1
ATOM 1417 N N . PRO A 1 181 ? -3.158 -11.505 6.109 1.00 90.06 181 PRO A N 1
ATOM 1418 C CA . PRO A 1 181 ? -2.231 -11.485 4.979 1.00 90.06 181 PRO A CA 1
ATOM 1419 C C . PRO A 1 181 ? -2.930 -11.697 3.635 1.00 90.06 181 PRO A C 1
ATOM 1421 O O . PRO A 1 181 ? -2.556 -11.094 2.632 1.00 90.06 181 PRO A O 1
ATOM 1424 N N . HIS A 1 182 ? -3.978 -12.522 3.606 1.00 91.31 182 HIS A N 1
ATOM 1425 C CA . HIS A 1 182 ? -4.720 -12.812 2.385 1.00 91.31 182 HIS A CA 1
ATOM 1426 C C . HIS A 1 182 ? -5.559 -11.619 1.932 1.00 91.31 182 HIS A C 1
ATOM 1428 O O . HIS A 1 182 ? -5.568 -11.300 0.745 1.00 91.31 182 HIS A O 1
ATOM 1434 N N . LEU A 1 183 ? -6.241 -10.946 2.864 1.00 94.19 183 LEU A N 1
ATOM 1435 C CA . LEU A 1 183 ? -7.061 -9.776 2.540 1.00 94.19 183 LEU A CA 1
ATOM 1436 C C . LEU A 1 183 ? -6.198 -8.570 2.165 1.00 94.19 183 LEU A C 1
ATOM 1438 O O . LEU A 1 183 ? -6.497 -7.898 1.180 1.00 94.19 183 LEU A O 1
ATOM 1442 N N . GLY A 1 184 ? -5.107 -8.333 2.900 1.00 94.62 184 GLY A N 1
ATOM 1443 C CA . GLY A 1 184 ? -4.157 -7.268 2.587 1.00 94.62 184 GLY A CA 1
ATOM 1444 C C . GLY A 1 184 ? -3.563 -7.435 1.188 1.00 94.62 184 GLY A C 1
ATOM 1445 O O . GLY A 1 184 ? -3.607 -6.509 0.381 1.00 94.62 184 GLY A O 1
ATOM 1446 N N . LEU A 1 185 ? -3.091 -8.639 0.851 1.00 93.00 185 LEU A N 1
ATOM 1447 C CA . LEU A 1 185 ? -2.562 -8.923 -0.485 1.00 93.00 185 LEU A CA 1
ATOM 1448 C C . LEU A 1 185 ? -3.621 -8.846 -1.582 1.00 93.00 185 LEU A C 1
ATOM 1450 O O . LEU A 1 185 ? -3.338 -8.303 -2.648 1.00 93.00 185 LEU A O 1
ATOM 1454 N N . ALA A 1 186 ? -4.832 -9.353 -1.341 1.00 94.56 186 ALA A N 1
ATOM 1455 C CA . ALA A 1 186 ? -5.921 -9.237 -2.307 1.00 94.56 186 ALA A CA 1
ATOM 1456 C C . ALA A 1 186 ? -6.222 -7.765 -2.633 1.00 94.56 186 ALA A C 1
ATOM 1458 O O . ALA A 1 186 ? -6.389 -7.431 -3.804 1.00 94.56 186 ALA A O 1
ATOM 1459 N N . ALA A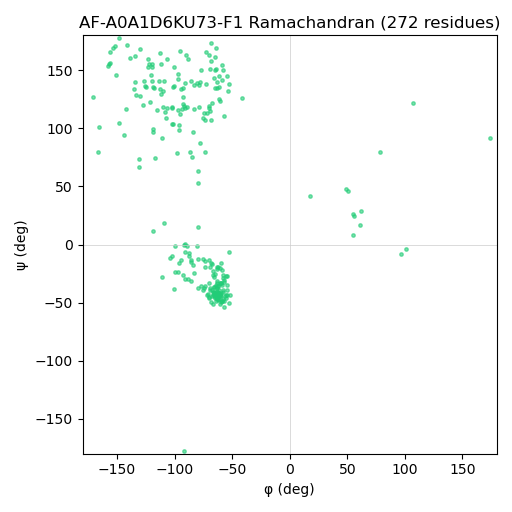 1 187 ? -6.217 -6.882 -1.628 1.00 97.06 187 ALA A N 1
ATOM 1460 C CA . ALA A 1 187 ? -6.414 -5.448 -1.825 1.00 97.06 187 ALA A CA 1
ATOM 1461 C C . ALA A 1 187 ? -5.274 -4.799 -2.628 1.00 97.06 187 ALA A C 1
ATOM 1463 O O . ALA A 1 187 ? -5.538 -4.042 -3.561 1.00 97.06 187 ALA A O 1
ATOM 1464 N N . ILE A 1 188 ? -4.019 -5.142 -2.324 1.00 97.31 188 ILE A N 1
ATOM 1465 C CA . ILE A 1 188 ? -2.841 -4.650 -3.058 1.00 97.31 188 ILE A CA 1
ATOM 1466 C C . ILE A 1 188 ? -2.886 -5.088 -4.527 1.00 97.31 188 ILE A C 1
ATOM 1468 O O . ILE A 1 188 ? -2.676 -4.278 -5.429 1.00 97.31 188 ILE A O 1
ATOM 1472 N N . VAL A 1 189 ? -3.183 -6.364 -4.781 1.00 96.25 189 VAL A N 1
ATOM 1473 C CA . VAL A 1 189 ? -3.261 -6.910 -6.142 1.00 96.25 189 VAL A CA 1
ATOM 1474 C C . VAL A 1 189 ? -4.432 -6.298 -6.907 1.00 96.25 189 VAL A C 1
ATOM 1476 O O . VAL A 1 189 ? -4.253 -5.913 -8.060 1.00 96.25 189 VAL A O 1
ATOM 1479 N N . ALA A 1 190 ? -5.604 -6.154 -6.283 1.00 97.06 190 ALA A N 1
ATOM 1480 C CA . ALA A 1 190 ? -6.752 -5.487 -6.897 1.00 97.06 190 ALA A CA 1
ATOM 1481 C C . ALA A 1 190 ? -6.408 -4.047 -7.311 1.00 97.06 190 ALA A C 1
ATOM 1483 O O . ALA A 1 190 ? -6.644 -3.666 -8.457 1.00 97.06 190 ALA A O 1
ATOM 1484 N N . ALA A 1 191 ? -5.769 -3.282 -6.425 1.00 98.25 191 ALA A N 1
ATOM 1485 C CA . ALA A 1 191 ? -5.315 -1.929 -6.724 1.00 98.25 191 ALA A CA 1
ATOM 1486 C C . ALA A 1 191 ? -4.303 -1.879 -7.877 1.00 98.25 191 ALA A C 1
ATOM 1488 O O . ALA A 1 191 ? -4.425 -1.051 -8.777 1.00 98.25 191 ALA A O 1
ATOM 1489 N N . GLY A 1 192 ? -3.318 -2.779 -7.891 1.00 97.44 192 GLY A N 1
ATOM 1490 C CA . GLY A 1 192 ? -2.341 -2.836 -8.976 1.00 97.44 192 GLY A CA 1
ATOM 1491 C C . GLY A 1 192 ? -2.953 -3.243 -10.322 1.00 97.44 192 GLY A C 1
ATOM 1492 O O . GLY A 1 192 ? -2.596 -2.683 -11.358 1.00 97.44 192 GLY A O 1
ATOM 1493 N N . ILE A 1 193 ? -3.929 -4.160 -10.323 1.00 96.38 193 ILE A N 1
ATOM 1494 C CA . ILE A 1 193 ? -4.701 -4.529 -11.523 1.00 96.38 193 ILE A CA 1
ATOM 1495 C C . ILE A 1 193 ? -5.467 -3.325 -12.067 1.00 96.38 193 ILE A C 1
ATOM 1497 O O . ILE A 1 193 ? -5.497 -3.120 -13.281 1.00 96.38 193 ILE A O 1
ATOM 1501 N N . ASP A 1 194 ? -6.081 -2.526 -11.199 1.00 98.25 194 ASP A N 1
ATOM 1502 C CA . ASP A 1 194 ? -6.735 -1.294 -11.626 1.00 98.25 194 ASP A CA 1
ATOM 1503 C C . ASP A 1 194 ? -5.745 -0.315 -12.282 1.00 98.25 194 ASP A C 1
ATOM 1505 O O . ASP A 1 194 ? -6.024 0.209 -13.364 1.00 98.25 194 ASP A O 1
ATOM 1509 N N . GLY A 1 195 ? -4.558 -0.149 -11.694 1.00 98.06 195 GLY A N 1
ATOM 1510 C CA . GLY A 1 195 ? -3.487 0.666 -12.267 1.00 98.06 195 GLY A CA 1
ATOM 1511 C C . GLY A 1 195 ? -3.120 0.260 -13.695 1.00 98.06 195 GLY A C 1
ATOM 1512 O O . GLY A 1 195 ? -3.020 1.114 -14.582 1.00 98.06 195 GLY A O 1
ATOM 1513 N N . LEU A 1 196 ? -3.024 -1.049 -13.948 1.00 96.44 196 LEU A N 1
ATOM 1514 C CA . LEU A 1 196 ? -2.824 -1.610 -15.288 1.00 96.44 196 LEU A CA 1
ATOM 1515 C C . LEU A 1 196 ? -4.014 -1.331 -16.219 1.00 96.44 196 LEU A C 1
ATOM 1517 O O . LEU A 1 196 ? -3.812 -0.903 -17.355 1.00 96.44 196 LEU A O 1
ATOM 1521 N N . ARG A 1 197 ? -5.253 -1.545 -15.751 1.00 96.25 197 ARG A N 1
ATOM 1522 C CA . ARG A 1 197 ? -6.486 -1.361 -16.547 1.00 96.25 197 ARG A CA 1
ATOM 1523 C C . ARG A 1 197 ? -6.699 0.087 -16.976 1.00 96.25 197 ARG A C 1
ATOM 1525 O O . ARG A 1 197 ? -7.115 0.333 -18.104 1.00 96.25 197 ARG A O 1
ATOM 1532 N N . ARG A 1 198 ? -6.434 1.037 -16.079 1.00 97.38 198 ARG A N 1
ATOM 1533 C CA . ARG A 1 198 ? -6.607 2.478 -16.321 1.00 97.38 198 ARG A CA 1
ATOM 1534 C C . ARG A 1 198 ? -5.345 3.155 -16.852 1.00 97.38 198 ARG A C 1
ATOM 1536 O O . ARG A 1 198 ? -5.380 4.355 -17.112 1.00 97.38 198 ARG A O 1
ATOM 1543 N N . HIS A 1 199 ? -4.254 2.405 -17.021 1.00 96.62 199 HIS A N 1
ATOM 1544 C CA . HIS A 1 199 ? -2.946 2.921 -17.424 1.00 96.62 199 HIS A CA 1
ATOM 1545 C C . HIS A 1 199 ? -2.502 4.116 -16.572 1.00 96.62 199 HIS A C 1
ATOM 1547 O O . HIS A 1 199 ? -2.070 5.145 -17.103 1.00 96.62 199 HIS A O 1
ATOM 1553 N N . LEU A 1 200 ? -2.658 3.991 -15.252 1.00 97.50 200 LEU A N 1
ATOM 1554 C CA . LEU A 1 200 ? -2.332 5.067 -14.322 1.00 97.50 200 LEU A CA 1
ATOM 1555 C C . LEU A 1 200 ? -0.847 5.411 -14.400 1.00 97.50 200 LEU A C 1
ATOM 1557 O O . LEU A 1 200 ? -0.001 4.545 -14.604 1.00 97.50 200 LEU A O 1
ATOM 1561 N N . LYS A 1 201 ? -0.551 6.697 -14.225 1.00 95.88 201 LYS A N 1
ATOM 1562 C CA . LYS A 1 201 ? 0.817 7.204 -14.167 1.00 95.88 201 LYS A CA 1
ATOM 1563 C C . LYS A 1 201 ? 1.212 7.425 -12.726 1.00 95.88 201 LYS A C 1
ATOM 1565 O O . LYS A 1 201 ? 0.430 7.975 -11.945 1.00 95.88 201 LYS A O 1
ATOM 1570 N N . LEU A 1 202 ? 2.420 7.004 -12.396 1.00 95.88 202 LEU A N 1
ATOM 1571 C CA . LEU A 1 202 ? 2.983 7.223 -11.078 1.00 95.88 202 LEU A CA 1
ATOM 1572 C C . LEU A 1 202 ? 3.524 8.669 -11.013 1.00 95.88 202 LEU A C 1
ATOM 1574 O O . LEU A 1 202 ? 4.080 9.144 -12.004 1.00 95.88 202 LEU A O 1
ATOM 1578 N N . PRO A 1 203 ? 3.333 9.413 -9.907 1.00 95.12 203 PRO A N 1
ATOM 1579 C CA . PRO A 1 203 ? 3.926 10.744 -9.772 1.00 95.12 203 PRO A CA 1
ATOM 1580 C C . PRO A 1 203 ? 5.454 10.657 -9.650 1.00 95.12 203 PRO A C 1
ATOM 1582 O O . PRO A 1 203 ? 6.006 9.570 -9.501 1.00 95.12 203 PRO A O 1
ATOM 1585 N N . GLU A 1 204 ? 6.138 11.800 -9.650 1.00 94.94 204 GLU A N 1
ATOM 1586 C CA . GLU A 1 204 ? 7.581 11.845 -9.379 1.00 94.94 204 GLU A CA 1
ATOM 1587 C C . GLU A 1 204 ? 7.912 11.268 -7.986 1.00 94.94 204 GLU A C 1
ATOM 1589 O O . GLU A 1 204 ? 7.147 11.484 -7.034 1.00 94.94 204 GLU A O 1
ATOM 1594 N N . PRO A 1 205 ? 9.030 10.532 -7.841 1.00 95.25 205 PRO A N 1
ATOM 1595 C CA . PRO A 1 205 ? 9.438 9.971 -6.561 1.00 95.25 205 PRO A CA 1
ATOM 1596 C C . PRO A 1 205 ? 9.882 11.057 -5.578 1.00 95.25 205 PRO A C 1
ATOM 1598 O O . PRO A 1 205 ? 10.449 12.084 -5.950 1.00 95.25 205 PRO A O 1
ATOM 1601 N N . ILE A 1 206 ? 9.700 10.782 -4.288 1.00 95.06 206 ILE A N 1
ATOM 1602 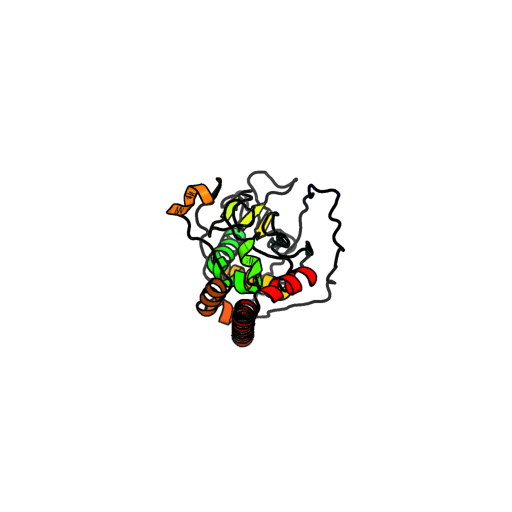C CA . ILE A 1 206 ? 10.282 11.567 -3.199 1.00 95.06 206 ILE A CA 1
ATOM 1603 C C . ILE A 1 206 ? 11.568 10.876 -2.744 1.00 95.06 206 ILE A C 1
ATOM 1605 O O . ILE A 1 206 ? 11.530 9.751 -2.244 1.00 95.06 206 ILE A O 1
ATOM 1609 N N . GLU A 1 207 ? 12.709 11.541 -2.917 1.00 88.94 207 GLU A N 1
ATOM 1610 C CA . GLU A 1 207 ? 14.027 11.000 -2.542 1.00 88.94 207 GLU A CA 1
ATOM 1611 C C . GLU A 1 207 ? 14.466 11.394 -1.122 1.00 88.94 207 GLU A C 1
ATOM 1613 O O . GLU A 1 207 ? 15.228 10.667 -0.491 1.00 88.94 207 GLU A O 1
ATOM 1618 N N . SER A 1 208 ? 13.973 12.521 -0.597 1.00 91.69 208 SER A N 1
ATOM 1619 C CA . SER A 1 208 ? 14.261 12.982 0.768 1.00 91.69 208 SER A CA 1
ATOM 1620 C C . SER A 1 208 ? 13.219 12.485 1.774 1.00 91.69 208 SER A C 1
ATOM 1622 O O . SER A 1 208 ? 12.280 11.771 1.417 1.00 91.69 208 SER A O 1
ATOM 1624 N N . ASN A 1 209 ? 13.341 12.885 3.042 1.00 91.69 209 ASN A N 1
ATOM 1625 C CA . ASN A 1 209 ? 12.313 12.583 4.029 1.00 91.69 209 ASN A CA 1
ATOM 1626 C C . ASN A 1 209 ? 10.969 13.234 3.611 1.00 91.69 209 ASN A C 1
ATOM 1628 O O . ASN A 1 209 ? 10.932 14.442 3.358 1.00 91.69 209 ASN A O 1
ATOM 1632 N N . PRO A 1 210 ? 9.859 12.477 3.495 1.00 92.06 210 PRO A N 1
ATOM 1633 C CA . PRO A 1 210 ? 8.540 13.026 3.193 1.00 92.06 210 PRO A CA 1
ATOM 1634 C C . PRO A 1 210 ? 8.043 14.079 4.194 1.00 92.06 210 PRO A C 1
ATOM 1636 O O . PRO A 1 210 ? 7.256 14.941 3.800 1.00 92.06 210 PRO A O 1
ATOM 1639 N N . SER A 1 211 ? 8.489 14.053 5.458 1.00 91.06 211 SER A N 1
ATOM 1640 C CA . SER A 1 211 ? 8.092 15.050 6.467 1.00 91.06 211 SER A CA 1
ATOM 1641 C C . SER A 1 211 ? 8.550 16.472 6.108 1.00 91.06 211 SER A C 1
ATOM 1643 O O . SER A 1 211 ? 7.793 17.427 6.320 1.00 91.06 211 SER A O 1
ATOM 1645 N N . ASP A 1 212 ? 9.690 16.607 5.421 1.00 91.75 212 ASP A N 1
ATOM 1646 C CA . ASP A 1 212 ? 10.201 17.877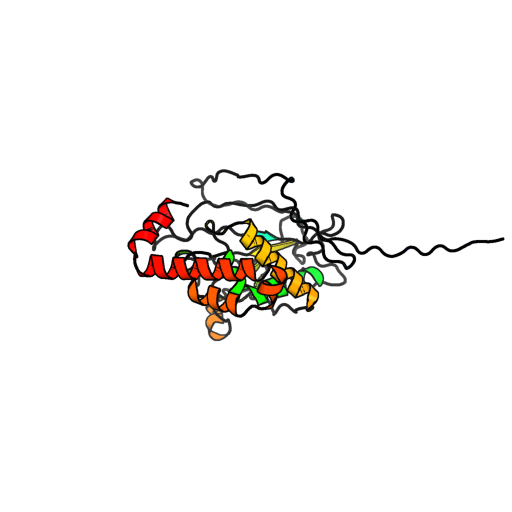 4.879 1.00 91.75 212 ASP A CA 1
ATOM 1647 C C . ASP A 1 212 ? 9.274 18.485 3.807 1.00 91.75 212 ASP A C 1
ATOM 1649 O O . ASP A 1 212 ? 9.304 19.688 3.538 1.00 91.75 212 ASP A O 1
ATOM 1653 N N . HIS A 1 213 ? 8.413 17.664 3.196 1.00 89.81 213 HIS A N 1
ATOM 1654 C CA . HIS A 1 213 ? 7.463 18.057 2.147 1.00 89.81 213 HIS A CA 1
ATOM 1655 C C . HIS A 1 213 ? 6.012 18.055 2.632 1.00 89.81 213 HIS A C 1
ATOM 1657 O O . HIS A 1 213 ? 5.090 18.043 1.815 1.00 89.81 213 HIS A O 1
ATOM 1663 N N . SER A 1 214 ? 5.783 18.094 3.945 1.00 88.06 214 SER A N 1
ATOM 1664 C CA . SER A 1 214 ? 4.449 18.020 4.565 1.00 88.06 214 SER A CA 1
ATOM 1665 C C . SER A 1 214 ? 3.440 19.060 4.056 1.00 88.06 214 SER A C 1
ATOM 1667 O O . SER A 1 214 ? 2.243 18.796 4.045 1.00 88.06 214 SER A O 1
ATOM 1669 N N . SER A 1 215 ? 3.901 20.219 3.572 1.00 90.00 215 SER A N 1
ATOM 1670 C CA . SER A 1 215 ? 3.043 21.246 2.956 1.00 90.00 215 SER A CA 1
ATOM 1671 C C . SER A 1 215 ? 2.533 20.883 1.554 1.00 90.00 215 SER A C 1
ATOM 1673 O O . SER A 1 215 ? 1.555 21.465 1.086 1.00 90.00 215 SER A O 1
ATOM 1675 N N . LYS A 1 216 ? 3.190 19.938 0.873 1.00 91.06 216 LYS A N 1
ATOM 1676 C CA . LYS A 1 216 ? 2.886 19.506 -0.502 1.00 91.06 216 LYS A CA 1
ATOM 1677 C C . LYS A 1 216 ? 2.328 18.086 -0.562 1.00 91.06 216 LYS A C 1
ATOM 1679 O O . LYS A 1 216 ? 1.588 17.764 -1.489 1.00 91.06 216 LYS A O 1
ATOM 1684 N N . LEU A 1 217 ? 2.693 17.235 0.395 1.00 93.69 217 LEU A N 1
ATOM 1685 C CA . LEU A 1 217 ? 2.260 15.844 0.456 1.00 93.69 217 LEU A CA 1
ATOM 1686 C C . LEU A 1 217 ? 1.010 15.692 1.316 1.00 93.69 217 LEU A C 1
ATOM 1688 O O . LEU A 1 217 ? 0.927 16.185 2.438 1.00 93.69 217 LEU A O 1
ATOM 1692 N N . LYS A 1 218 ? 0.046 14.925 0.809 1.00 95.06 218 LYS A N 1
ATOM 1693 C CA . LYS A 1 218 ? -1.127 14.532 1.588 1.00 95.06 218 LYS A CA 1
ATOM 1694 C C . LYS A 1 218 ? -0.718 13.490 2.634 1.00 95.06 218 LYS A C 1
ATOM 1696 O O . LYS A 1 218 ? 0.022 12.560 2.316 1.00 95.06 218 LYS A O 1
ATOM 1701 N N . ARG A 1 219 ? -1.233 13.598 3.859 1.00 95.50 219 ARG A N 1
ATOM 1702 C CA . ARG A 1 219 ? -1.130 12.518 4.852 1.00 95.50 219 ARG A CA 1
ATOM 1703 C C . ARG A 1 219 ? -1.933 11.295 4.402 1.00 95.50 219 ARG A C 1
ATOM 1705 O O . ARG A 1 219 ? -3.008 11.435 3.812 1.00 95.50 219 ARG A O 1
ATOM 1712 N N . LEU A 1 220 ? -1.407 10.103 4.683 1.00 96.56 220 LEU A N 1
ATOM 1713 C CA . LEU A 1 220 ? -2.234 8.896 4.705 1.00 96.56 220 LEU A CA 1
ATOM 1714 C C . LEU A 1 220 ? -3.271 8.997 5.837 1.00 96.56 220 LEU A C 1
ATOM 1716 O O . LEU A 1 220 ? -3.077 9.815 6.741 1.00 96.56 220 LEU A O 1
ATOM 1720 N N . PRO A 1 221 ? -4.357 8.198 5.789 1.00 97.56 221 PRO A N 1
ATOM 1721 C CA . PRO A 1 221 ? -5.314 8.103 6.885 1.00 97.56 221 PRO A CA 1
ATOM 1722 C C . PRO A 1 221 ? -4.624 8.058 8.249 1.00 97.56 221 PRO A C 1
ATOM 1724 O O . PRO A 1 221 ? -3.731 7.242 8.466 1.00 97.56 221 PRO A O 1
ATOM 1727 N N . GLN A 1 222 ? -5.019 8.955 9.148 1.00 95.44 222 GLN A N 1
ATOM 1728 C CA . GLN A 1 222 ? -4.404 9.122 10.471 1.00 95.44 222 GLN A CA 1
ATOM 1729 C C . GLN A 1 222 ? -5.074 8.266 11.546 1.00 95.44 222 GLN A C 1
ATOM 1731 O O . GLN A 1 222 ? -4.623 8.224 12.685 1.00 95.44 222 GLN A O 1
ATOM 1736 N N . ASN A 1 223 ? -6.174 7.608 11.200 1.00 95.56 223 ASN A N 1
ATOM 1737 C CA . ASN A 1 223 ? -6.918 6.714 12.069 1.00 95.56 223 ASN A CA 1
ATOM 1738 C C . ASN A 1 223 ? -7.711 5.710 11.218 1.00 95.56 223 ASN A C 1
ATOM 1740 O O . ASN A 1 223 ? -7.914 5.893 10.012 1.00 95.56 223 ASN A O 1
ATOM 1744 N N . LEU A 1 224 ? -8.201 4.653 11.870 1.00 95.75 224 LEU A N 1
ATOM 1745 C CA . LEU A 1 224 ? -8.962 3.595 11.204 1.00 95.75 224 LEU A CA 1
ATOM 1746 C C . LEU A 1 224 ? -10.236 4.130 10.533 1.00 95.75 224 LEU A C 1
ATOM 1748 O O . LEU A 1 224 ? -10.603 3.647 9.464 1.00 95.75 224 LEU A O 1
ATOM 1752 N N . GLN A 1 225 ? -10.873 5.154 11.105 1.00 97.56 225 GLN A N 1
ATOM 1753 C CA . GLN A 1 225 ? -12.085 5.758 10.549 1.00 97.56 225 GLN A CA 1
ATOM 1754 C C . GLN A 1 225 ? -11.829 6.387 9.167 1.00 97.56 225 GLN A C 1
ATOM 1756 O O . GLN A 1 225 ? -12.564 6.096 8.226 1.00 97.56 225 GLN A O 1
ATOM 1761 N N . GLU A 1 226 ? -10.748 7.151 9.002 1.00 98.19 226 GLU A N 1
ATOM 1762 C CA . GLU A 1 226 ? -10.359 7.755 7.716 1.00 98.19 226 GLU A CA 1
ATOM 1763 C C . GLU A 1 226 ? -10.045 6.702 6.635 1.00 98.19 226 GLU A C 1
ATOM 1765 O O . GLU A 1 226 ? -10.365 6.890 5.455 1.00 98.19 226 GLU A O 1
ATOM 1770 N N . SER A 1 227 ? -9.447 5.566 7.014 1.00 97.81 227 SER A N 1
ATOM 1771 C CA . SER A 1 227 ? -9.190 4.466 6.068 1.00 97.81 227 SER A CA 1
ATOM 1772 C C . SER A 1 227 ? -10.486 3.781 5.624 1.00 97.81 227 SER A C 1
ATOM 1774 O O . SER A 1 227 ? -10.649 3.443 4.452 1.00 97.81 227 SER A O 1
ATOM 1776 N N . VAL A 1 228 ? -11.445 3.633 6.544 1.00 98.00 228 VAL A N 1
ATOM 1777 C CA . VAL A 1 228 ? -12.769 3.065 6.274 1.00 98.00 228 VAL A CA 1
ATOM 1778 C C . VAL A 1 228 ? -13.573 3.986 5.363 1.00 98.00 228 VAL A C 1
ATOM 1780 O O . VAL A 1 228 ? -14.269 3.506 4.472 1.00 98.00 228 VAL A O 1
ATOM 1783 N N . GLU A 1 229 ? -13.474 5.299 5.555 1.00 98.38 229 GLU A N 1
ATOM 1784 C CA . GLU A 1 229 ? -14.086 6.294 4.670 1.00 98.38 229 GLU A CA 1
ATOM 1785 C C . GLU A 1 229 ? -13.470 6.259 3.272 1.00 98.38 229 GLU A C 1
ATOM 1787 O O . GLU A 1 229 ? -14.205 6.255 2.283 1.00 98.38 229 GLU A O 1
ATOM 1792 N N . SER A 1 230 ? -12.141 6.146 3.190 1.00 98.25 230 SER A N 1
ATOM 1793 C CA . SER A 1 230 ? -11.426 5.990 1.919 1.00 98.25 230 SER A CA 1
ATOM 1794 C C . SER A 1 230 ? -11.884 4.729 1.182 1.00 98.25 230 SER A C 1
ATOM 1796 O O . SER A 1 230 ? -12.302 4.814 0.029 1.00 98.25 230 SER A O 1
ATOM 1798 N N . LEU A 1 231 ? -11.919 3.583 1.873 1.00 98.38 231 LEU A N 1
ATOM 1799 C CA . LEU A 1 231 ? -12.391 2.316 1.313 1.00 98.38 231 LEU A CA 1
ATOM 1800 C C . LEU A 1 231 ? -13.863 2.380 0.887 1.00 98.38 231 LEU A C 1
ATOM 1802 O O . LEU A 1 231 ? -14.207 1.901 -0.188 1.00 98.38 231 LEU A O 1
ATOM 1806 N N . SER A 1 232 ? -14.727 3.010 1.685 1.00 98.00 232 SER A N 1
ATOM 1807 C CA . SER A 1 232 ? -16.151 3.157 1.363 1.00 98.00 232 SER A CA 1
ATOM 1808 C C . SER A 1 232 ? -16.404 4.018 0.122 1.00 98.00 232 SER A C 1
ATOM 1810 O O . SER A 1 232 ? -17.456 3.879 -0.504 1.00 98.00 232 SER A O 1
ATOM 1812 N N . ALA A 1 233 ? -15.492 4.932 -0.216 1.00 98.19 233 ALA A N 1
ATOM 1813 C CA . ALA A 1 233 ? -15.565 5.743 -1.430 1.00 98.19 233 ALA A CA 1
ATOM 1814 C C . ALA A 1 233 ? -14.959 5.032 -2.658 1.00 98.19 233 ALA A C 1
ATOM 1816 O O . ALA A 1 233 ? -15.170 5.465 -3.797 1.00 98.19 233 ALA A O 1
ATOM 1817 N N . ASP A 1 234 ? -14.227 3.937 -2.447 1.00 98.12 234 ASP A N 1
ATOM 1818 C CA . ASP A 1 234 ? -13.431 3.253 -3.459 1.00 98.12 234 ASP A CA 1
ATOM 1819 C C . ASP A 1 234 ? -14.236 2.217 -4.251 1.00 98.12 234 ASP A C 1
ATOM 1821 O O . ASP A 1 234 ? -14.179 1.004 -4.031 1.00 98.12 234 ASP A O 1
ATOM 1825 N N . LYS A 1 235 ? -15.000 2.709 -5.227 1.00 97.50 235 LYS A N 1
ATOM 1826 C CA . LYS A 1 235 ? -15.863 1.870 -6.076 1.00 97.50 235 LYS A CA 1
ATOM 1827 C C . LYS A 1 235 ? -15.101 0.769 -6.819 1.00 97.50 235 LYS A C 1
ATOM 1829 O O . LYS A 1 235 ? -15.670 -0.287 -7.077 1.00 97.50 235 LYS A O 1
ATOM 1834 N N . VAL A 1 236 ? -13.836 1.012 -7.155 1.00 97.31 236 VAL A N 1
ATOM 1835 C CA . VAL A 1 236 ? -13.000 0.054 -7.884 1.00 97.31 236 VAL A CA 1
ATOM 1836 C C . VAL A 1 236 ? -12.656 -1.130 -6.990 1.00 97.31 236 VAL A C 1
ATOM 1838 O O . VAL A 1 236 ? -12.810 -2.276 -7.411 1.00 97.31 236 VAL A O 1
ATOM 1841 N N . LEU A 1 237 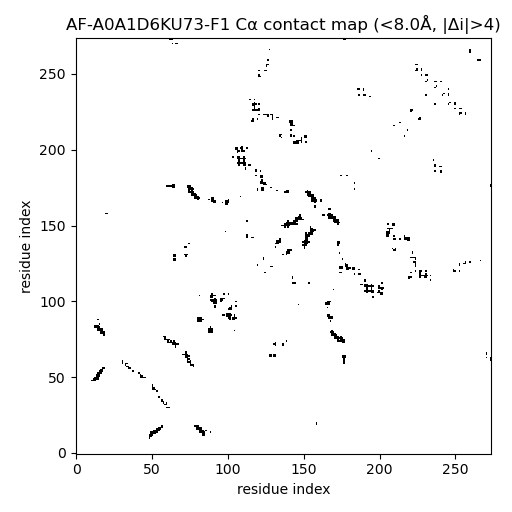? -12.245 -0.887 -5.742 1.00 96.38 237 LEU A N 1
ATOM 1842 C CA . LEU A 1 237 ? -11.982 -1.983 -4.809 1.00 96.38 237 LEU A CA 1
ATOM 1843 C C . LEU A 1 237 ? -13.260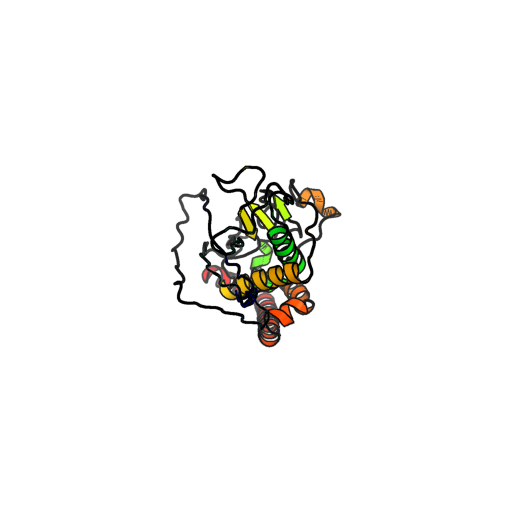 -2.750 -4.458 1.00 96.38 237 LEU A C 1
ATOM 1845 O O . LEU A 1 237 ? -13.213 -3.977 -4.372 1.00 96.38 237 LEU A O 1
ATOM 1849 N N . HIS A 1 238 ? -14.407 -2.073 -4.339 1.00 97.50 238 HIS A N 1
ATOM 1850 C CA . HIS A 1 238 ? -15.709 -2.742 -4.214 1.00 97.50 238 HIS A CA 1
ATOM 1851 C C . HIS A 1 238 ? -15.986 -3.698 -5.387 1.00 97.50 238 HIS A C 1
ATOM 1853 O O . HIS A 1 238 ? -16.422 -4.829 -5.167 1.00 97.50 238 HIS A O 1
ATOM 1859 N N . GLU A 1 239 ? -15.707 -3.281 -6.623 1.00 96.31 239 GLU A N 1
ATOM 1860 C CA . GLU A 1 239 ? -15.900 -4.114 -7.814 1.00 96.31 239 GLU A CA 1
ATOM 1861 C C . GLU A 1 239 ? -14.919 -5.296 -7.867 1.00 96.31 239 GLU A C 1
ATOM 1863 O O . GLU A 1 239 ? -15.337 -6.437 -8.067 1.00 96.31 239 GLU A O 1
ATOM 1868 N N . LEU A 1 240 ? -13.621 -5.040 -7.677 1.00 94.50 240 LEU A N 1
ATOM 1869 C CA . LEU A 1 240 ? -12.561 -6.035 -7.874 1.00 94.50 240 LEU A CA 1
ATOM 1870 C C . LEU A 1 240 ? -12.474 -7.070 -6.750 1.00 94.50 240 LEU A C 1
ATOM 1872 O O . LEU A 1 240 ? -12.221 -8.244 -7.018 1.00 94.50 240 LEU A O 1
ATOM 1876 N N . ILE A 1 241 ? -12.657 -6.643 -5.500 1.00 94.50 241 ILE A N 1
ATOM 1877 C CA . ILE A 1 241 ? -12.599 -7.523 -4.323 1.00 94.50 241 ILE A CA 1
ATOM 1878 C C . ILE A 1 241 ? -13.964 -8.183 -4.079 1.00 94.50 241 ILE A C 1
ATOM 1880 O O . ILE A 1 241 ? -14.042 -9.314 -3.597 1.00 94.50 241 ILE A O 1
ATOM 1884 N N . GLY A 1 242 ? -15.043 -7.486 -4.433 1.00 95.25 242 GLY A N 1
ATOM 1885 C CA . GLY A 1 242 ? -16.417 -7.919 -4.238 1.00 95.25 242 GLY A CA 1
ATOM 1886 C C . GLY A 1 242 ? -17.107 -7.145 -3.118 1.00 95.25 242 GLY A C 1
ATOM 1887 O O . GLY A 1 242 ? -16.710 -7.190 -1.951 1.00 95.25 242 GLY A O 1
ATOM 1888 N N . ASP A 1 243 ? -18.214 -6.500 -3.478 1.00 95.69 243 ASP A N 1
ATOM 1889 C CA . ASP A 1 243 ? -18.949 -5.559 -2.630 1.00 95.69 243 ASP A CA 1
ATOM 1890 C C . ASP A 1 243 ? -19.349 -6.132 -1.263 1.00 95.69 243 ASP A C 1
ATOM 1892 O O . ASP A 1 243 ? -19.209 -5.468 -0.237 1.00 95.69 243 ASP A O 1
ATOM 1896 N N . LYS A 1 244 ? -19.763 -7.406 -1.215 1.00 96.88 244 LYS A N 1
ATOM 1897 C CA . LYS A 1 244 ? -20.114 -8.073 0.048 1.00 96.88 244 LYS A CA 1
ATOM 1898 C C . LYS A 1 244 ? -18.922 -8.167 1.000 1.00 96.88 244 LYS A C 1
ATOM 1900 O O . LYS A 1 244 ? -19.094 -7.953 2.199 1.00 96.88 244 LYS A O 1
ATOM 1905 N N . LEU A 1 245 ? -17.731 -8.491 0.487 1.00 96.31 245 LEU A N 1
ATOM 1906 C CA . LEU A 1 245 ? -16.534 -8.628 1.316 1.00 96.31 245 LEU A CA 1
ATOM 1907 C C . LEU A 1 245 ? -16.091 -7.259 1.827 1.00 96.31 245 LEU A C 1
ATOM 1909 O O . LEU A 1 245 ? -15.843 -7.110 3.021 1.00 96.31 245 LEU A O 1
ATOM 1913 N N . VAL A 1 246 ? -16.066 -6.257 0.945 1.00 97.50 246 VAL A N 1
ATOM 1914 C CA . VAL A 1 246 ? -15.687 -4.885 1.304 1.00 97.50 246 VAL A CA 1
ATOM 1915 C C . VAL A 1 246 ? -16.661 -4.290 2.324 1.00 97.50 246 VAL A C 1
ATOM 1917 O O . VAL A 1 246 ? -16.234 -3.796 3.365 1.00 97.50 246 VAL A O 1
ATOM 1920 N N . THR A 1 247 ? -17.969 -4.434 2.103 1.00 97.44 247 THR A N 1
ATOM 1921 C CA . THR A 1 247 ? -19.007 -3.997 3.052 1.00 97.44 247 THR A CA 1
ATOM 1922 C C . THR A 1 247 ? -18.868 -4.686 4.408 1.00 97.44 247 THR A C 1
ATOM 1924 O O . THR A 1 247 ? -18.982 -4.038 5.450 1.00 97.44 247 THR A O 1
ATOM 1927 N N . THR A 1 248 ? -18.572 -5.989 4.415 1.00 97.62 248 THR A N 1
ATOM 1928 C CA . THR A 1 248 ? -18.340 -6.740 5.658 1.00 97.62 248 THR A CA 1
ATOM 1929 C C . THR A 1 248 ? -17.098 -6.234 6.389 1.00 97.62 248 THR A C 1
ATOM 1931 O O . THR A 1 248 ? -17.156 -6.001 7.595 1.00 97.62 248 THR A O 1
ATOM 1934 N N . ALA A 1 249 ? -15.994 -6.008 5.671 1.00 96.81 249 ALA A N 1
ATOM 1935 C CA . ALA A 1 249 ? -14.769 -5.462 6.247 1.00 96.81 249 ALA A CA 1
ATOM 1936 C C . ALA A 1 249 ? -15.028 -4.087 6.881 1.00 96.81 249 ALA A C 1
ATOM 1938 O O . ALA A 1 249 ? -14.723 -3.893 8.055 1.00 96.81 249 ALA A O 1
ATOM 1939 N N . ILE A 1 250 ? -15.690 -3.175 6.159 1.00 97.88 250 ILE A N 1
ATOM 1940 C CA . ILE A 1 250 ? -16.095 -1.856 6.669 1.00 97.88 250 ILE A CA 1
ATOM 1941 C C . ILE A 1 250 ? -16.933 -1.985 7.948 1.00 97.88 250 ILE A C 1
ATOM 1943 O O . ILE A 1 250 ? -16.685 -1.272 8.922 1.00 97.88 250 ILE A O 1
ATOM 1947 N N . ALA A 1 251 ? -17.920 -2.886 7.970 1.00 97.75 251 ALA A N 1
ATOM 1948 C CA . ALA A 1 251 ? -18.785 -3.082 9.131 1.00 97.75 251 ALA A CA 1
ATOM 1949 C C . ALA A 1 251 ? -18.001 -3.563 10.363 1.00 97.75 251 ALA A C 1
ATOM 1951 O O . ALA A 1 251 ? -18.197 -3.029 11.456 1.00 97.75 251 ALA A O 1
ATOM 1952 N N . ILE A 1 252 ? -17.080 -4.516 10.182 1.00 96.38 252 ILE A N 1
ATOM 1953 C CA . ILE A 1 252 ? -16.210 -5.014 11.255 1.00 96.38 252 ILE A CA 1
ATOM 1954 C C . ILE A 1 252 ? -15.315 -3.889 11.782 1.00 96.38 252 ILE A C 1
ATOM 1956 O O . ILE A 1 252 ? -15.279 -3.670 12.990 1.00 96.38 252 ILE A O 1
ATOM 1960 N N . ARG A 1 253 ? -14.667 -3.109 10.906 1.00 95.69 253 ARG A N 1
ATOM 1961 C CA . ARG A 1 253 ? -13.819 -1.981 11.334 1.00 95.69 253 ARG A CA 1
ATOM 1962 C C . ARG A 1 253 ? -14.598 -0.927 12.109 1.00 95.69 253 ARG A C 1
ATOM 1964 O O . ARG A 1 253 ? -14.139 -0.479 13.154 1.00 95.69 253 ARG A O 1
ATOM 1971 N N . LYS A 1 254 ? -15.810 -0.579 11.670 1.00 96.50 254 LYS A N 1
ATOM 1972 C CA . LYS A 1 254 ? -16.693 0.333 12.420 1.00 96.50 254 LYS A CA 1
ATOM 1973 C C . LYS A 1 254 ? -17.064 -0.226 13.796 1.00 96.50 254 LYS A C 1
ATOM 1975 O O . LYS A 1 254 ? -17.123 0.527 14.767 1.00 96.50 254 LYS A O 1
ATOM 1980 N N . ALA A 1 255 ? -17.307 -1.532 13.898 1.00 95.62 255 ALA A N 1
ATOM 1981 C CA . ALA A 1 255 ? -17.565 -2.181 15.180 1.00 95.62 255 ALA A CA 1
ATOM 1982 C C . ALA A 1 255 ? -16.331 -2.146 16.099 1.00 95.62 255 ALA A C 1
ATOM 1984 O O . ALA A 1 255 ? -16.475 -1.831 17.279 1.00 95.62 255 ALA A O 1
ATOM 1985 N N . GLU A 1 256 ? -15.132 -2.390 15.564 1.00 92.31 256 GLU A N 1
ATOM 1986 C CA . GLU A 1 256 ? -13.865 -2.296 16.303 1.00 92.31 256 GLU A CA 1
ATOM 1987 C C . GLU A 1 256 ? -13.602 -0.873 16.807 1.00 92.31 256 GLU A C 1
ATOM 1989 O O . GLU A 1 256 ? -13.344 -0.697 17.996 1.00 92.31 256 GLU A O 1
ATOM 1994 N N . ILE A 1 257 ? -13.756 0.149 15.954 1.00 93.44 257 ILE A N 1
ATOM 1995 C CA . ILE A 1 257 ? -13.636 1.567 16.346 1.00 93.44 257 ILE A CA 1
ATOM 1996 C C . ILE A 1 257 ? -14.541 1.859 17.547 1.00 93.44 257 ILE A C 1
ATOM 1998 O O . ILE A 1 257 ? -14.086 2.375 18.568 1.00 93.44 257 ILE A O 1
ATOM 2002 N N . ASN A 1 258 ? -15.815 1.470 17.457 1.00 94.50 258 ASN A N 1
ATOM 2003 C CA . ASN A 1 258 ? -16.781 1.675 18.534 1.00 94.50 258 ASN A CA 1
ATOM 2004 C C . ASN A 1 258 ? -16.424 0.897 19.809 1.00 94.50 258 ASN A C 1
ATOM 2006 O O . ASN A 1 258 ? -16.671 1.385 20.913 1.00 94.50 258 ASN A O 1
ATOM 2010 N N . HIS A 1 259 ? -15.886 -0.315 19.674 1.00 92.75 259 HIS A N 1
ATOM 2011 C CA . HIS A 1 259 ? -15.497 -1.146 20.807 1.00 92.75 259 HIS A CA 1
ATOM 2012 C C . HIS A 1 259 ? -14.325 -0.533 21.578 1.00 92.75 259 HIS A C 1
ATOM 2014 O O . HIS A 1 259 ? -14.440 -0.356 22.792 1.00 92.75 259 HIS A O 1
ATOM 2020 N N . PHE A 1 260 ? -13.244 -0.158 20.889 1.00 89.31 260 PHE A N 1
ATOM 2021 C CA . PHE A 1 260 ? -12.057 0.430 21.517 1.00 89.31 260 PHE A CA 1
ATOM 2022 C C . PHE A 1 260 ? -12.316 1.841 22.051 1.00 89.31 260 PHE A C 1
ATOM 2024 O O . PHE A 1 260 ? -11.814 2.185 23.117 1.00 89.31 260 PHE A O 1
ATOM 2031 N N . ALA A 1 261 ? -13.179 2.626 21.396 1.00 89.50 261 ALA A N 1
ATOM 2032 C CA . ALA A 1 261 ? -13.602 3.926 21.920 1.00 89.50 261 ALA A CA 1
ATOM 2033 C C . ALA A 1 261 ? -14.349 3.806 23.263 1.00 89.50 261 ALA A C 1
ATOM 2035 O O . ALA A 1 261 ? -14.200 4.657 24.136 1.00 89.50 261 ALA A O 1
ATOM 2036 N N . LYS A 1 262 ? -15.149 2.745 23.447 1.00 92.75 262 LYS A N 1
ATOM 2037 C CA . LYS A 1 262 ? -15.876 2.479 24.702 1.00 92.75 262 LYS A CA 1
ATOM 2038 C C . LYS A 1 262 ? -15.025 1.781 25.761 1.00 92.75 262 LYS A C 1
ATOM 2040 O O . LYS A 1 262 ? -15.335 1.895 26.942 1.00 92.75 262 LYS A O 1
ATOM 2045 N N . ASN A 1 263 ? -13.984 1.061 25.347 1.00 89.75 263 ASN A N 1
ATOM 2046 C CA . ASN A 1 263 ? -13.132 0.264 26.225 1.00 89.75 263 ASN A CA 1
ATOM 2047 C C . ASN A 1 263 ? -11.647 0.568 25.956 1.00 89.75 263 ASN A C 1
ATOM 2049 O O . ASN A 1 263 ? -10.958 -0.273 25.380 1.00 89.75 263 ASN A O 1
ATOM 2053 N N . PRO A 1 264 ? -11.116 1.730 26.382 1.00 81.25 264 PRO A N 1
ATOM 2054 C CA . PRO A 1 264 ? -9.720 2.090 26.114 1.00 81.25 264 PRO A CA 1
ATOM 2055 C C . PRO A 1 264 ? -8.704 1.057 26.630 1.00 81.25 264 PRO A C 1
ATOM 2057 O O . PRO A 1 264 ? -7.680 0.824 25.998 1.00 81.25 264 PRO A O 1
ATOM 2060 N N . GLY A 1 265 ? -9.014 0.379 27.743 1.00 80.50 265 GLY A N 1
ATOM 2061 C CA . GLY A 1 265 ? -8.174 -0.689 28.296 1.00 80.50 265 GLY A CA 1
ATOM 2062 C C . GLY A 1 265 ? -8.081 -1.945 27.420 1.00 80.50 265 GLY A C 1
ATOM 2063 O O . GLY A 1 265 ? -7.082 -2.651 27.498 1.00 80.50 265 GLY A O 1
ATOM 2064 N N . ALA A 1 266 ? -9.058 -2.190 26.538 1.00 82.75 266 ALA A N 1
ATOM 2065 C CA . ALA A 1 266 ? -9.067 -3.356 25.650 1.00 82.75 266 ALA A CA 1
ATOM 2066 C C . ALA A 1 266 ? -7.970 -3.291 24.572 1.00 82.75 266 ALA A C 1
ATOM 2068 O O . ALA A 1 266 ? -7.645 -4.305 23.958 1.00 82.75 266 ALA A O 1
ATOM 2069 N N . LEU A 1 267 ? -7.380 -2.112 24.335 1.00 75.38 267 LEU A N 1
ATOM 2070 C CA . LEU A 1 267 ? -6.234 -1.981 23.436 1.00 75.38 267 LEU A CA 1
ATOM 2071 C C . LEU A 1 267 ? -5.020 -2.755 23.959 1.00 75.38 267 LEU A C 1
ATOM 2073 O O . LEU A 1 267 ? -4.267 -3.317 23.171 1.00 75.38 267 LEU A O 1
ATOM 2077 N N . LYS A 1 268 ? -4.868 -2.841 25.285 1.00 74.06 268 LYS A N 1
ATOM 2078 C CA . LYS A 1 268 ? -3.807 -3.629 25.914 1.00 74.06 268 LYS A CA 1
ATOM 2079 C C . LYS A 1 268 ? -3.997 -5.125 25.665 1.00 74.06 268 LYS A C 1
ATOM 2081 O O . LYS A 1 268 ? -3.051 -5.804 25.294 1.00 74.06 268 LYS A O 1
ATOM 2086 N N . ASP A 1 269 ? -5.236 -5.606 25.738 1.00 75.38 269 ASP A N 1
ATOM 2087 C CA . ASP A 1 269 ? -5.560 -7.004 25.426 1.00 75.38 269 ASP A CA 1
ATOM 2088 C C . ASP A 1 269 ? -5.315 -7.343 23.944 1.00 75.38 269 ASP A C 1
ATOM 2090 O O . ASP A 1 269 ? -5.058 -8.495 23.596 1.00 75.38 269 ASP A O 1
ATOM 2094 N N . LEU A 1 270 ? -5.428 -6.350 23.051 1.00 72.56 270 LEU A N 1
ATOM 2095 C CA . LEU A 1 270 ? -5.056 -6.495 21.644 1.00 72.56 270 LEU A CA 1
ATOM 2096 C C . LEU A 1 270 ? -3.539 -6.636 21.495 1.00 72.56 270 LEU A C 1
ATOM 2098 O O . LEU A 1 270 ? -3.098 -7.435 20.673 1.00 72.56 270 LEU A O 1
ATOM 2102 N N . ILE A 1 271 ? -2.772 -5.879 22.286 1.00 67.69 271 ILE A N 1
ATOM 2103 C CA . ILE A 1 271 ? -1.311 -5.959 22.311 1.00 67.69 271 ILE A CA 1
ATOM 2104 C C . ILE A 1 271 ? -0.864 -7.350 22.779 1.00 67.69 271 ILE A C 1
ATOM 2106 O O . ILE A 1 271 ? -0.061 -7.991 22.123 1.00 67.69 271 ILE A O 1
ATOM 2110 N N . ASP A 1 272 ? -1.463 -7.886 23.838 1.00 68.06 272 ASP A N 1
ATOM 2111 C CA . ASP A 1 272 ? -1.082 -9.208 24.358 1.00 68.06 272 ASP A CA 1
ATOM 2112 C C . ASP A 1 272 ? -1.479 -10.382 23.431 1.00 68.06 272 ASP A C 1
ATOM 2114 O O . ASP A 1 272 ? -1.057 -11.521 23.642 1.00 68.06 272 ASP A O 1
ATOM 2118 N N . ARG A 1 273 ? -2.335 -10.144 22.426 1.00 70.62 273 ARG A N 1
ATOM 2119 C CA . ARG A 1 273 ? -2.875 -11.188 21.539 1.00 70.62 273 ARG A CA 1
ATOM 2120 C C . ARG A 1 273 ? -2.008 -11.475 20.311 1.00 70.62 273 ARG A C 1
ATOM 2122 O O . ARG A 1 273 ? -2.102 -12.589 19.789 1.00 70.62 273 ARG A O 1
ATOM 2129 N N . TYR A 1 274 ? -1.267 -10.487 19.818 1.00 61.62 274 TYR A N 1
ATOM 2130 C CA . TYR A 1 274 ? -0.506 -10.555 18.564 1.00 61.62 274 TYR A CA 1
ATOM 2131 C C . TYR A 1 274 ? 0.992 -10.530 18.830 1.00 61.62 274 TYR A C 1
ATOM 2133 O O . TYR A 1 274 ? 1.697 -11.253 18.091 1.00 61.62 274 TYR A O 1
#

Mean predicted aligned error: 11.67 Å

Foldseek 3Di:
DDDDDDDDDDQAWEKEKDDDDDDDPDPPDDDDADDDDPPPWDWPDDDPRYTYGYDDGFDAPPAAQPLDLPDQGDWGKGKIFMGIPNRTQQAADPVAADQRGHLLVQLLVLLCLVLVLLLCCQQQVAQSLLSNLDFPRLQAFWSFEADVDSNHQKYFDDDPPRPPSHGGIIMGRSGHNVGDPVRSVLLSNLSSVVSVVVSGGHDDHDHDRCVVVPVPTHTRDNGSVSNLVSNVVCVSSCVRVPVVVSVVSSVVSVVNVVVCVVPVVCVNVVRVPD

Sequence (274 aa):
MAHSSCSQTNTGSMAMVKHTWLHLPSLAQRPNLVWLSPSSRAALVQPTKQAFIWYLIFFFCLDTSRPDLDDFGSGSHVHLSLWENDQNVFMGSSKDNFHGMSKTGEQFLAGVYHHLPSILAFTAPHPNSYDRIQPDTWSGAYLCWGKENREAPLRTACPPGVPLDLVSNFEIKSFDGCANPHLGLAAIVAAGIDGLRRHLKLPEPIESNPSDHSSKLKRLPQNLQESVESLSADKVLHELIGDKLVTTAIAIRKAEINHFAKNPGALKDLIDRY

Organism: Zea mays (NCBI:txid4577)

Radius of gyration: 19.93 Å; Cα contacts (8 Å, |Δi|>4): 512; chains: 1; bounding box: 43×48×83 Å